Protein AF-A0A8S3J4W8-F1 (afdb_monomer_lite)

pLDDT: mean 77.83, std 25.06, range [23.05, 97.31]

Sequence (200 aa):
MNFIRSKLSKKNRNEADKSATASGACASPKIDDENQSGNGLSIEYFQIQLLLDCLMRLTYNSSDYEELIIMCAEQIADDRHDLHMLQEFQNKYSSDRALWWYLQECFLYKILNYSLESQDIRNLFLFRKILFDIGQQIQEHRCSRPLHVYRSQWIPNALLNKWISSMGQCVVINSFLSATTNAEVALAFLNSSQTVKADY

Secondary structure (DSSP, 8-state):
-TTHHHHTTSS---------------PPPP---------PPPHHHHHHHHHHHHHHHS---HHHHHHHHHHHHHHS-S-HHHHHHHHHHHHH--GGGHHHHHHSTTHHHHHHHHHHHTT-HHHHHHHHHHHHHHHHHHHHT--SS----B------HHHHHHHHHTTTSPPP--S----BS-HHHHHHHHHHGGGS----

Foldseek 3Di:
DPPVVVVVPPPPDDDDDDDDDDDDDDDDDDDPDDDDPDLDDDPVQVVLVVLLVVLLPDDDDPVLLVVLLVVLVVPDPPDPVQVVLSVCCSVPPDLQCLVVSCPPPHSNVVVVQVCLQVVVSVNCSSCSSSVNSNVVVCVVVPDPDDADWDAADDDDPVVVVVVVVQPPHDDDRSGDDDTGSDPVVRVVVNVVVPPDDPPD

Organism: NCBI:txid392030

Structure (mmCIF, N/CA/C/O backbone):
data_AF-A0A8S3J4W8-F1
#
_entry.id   AF-A0A8S3J4W8-F1
#
loop_
_atom_site.group_PDB
_atom_site.id
_atom_site.type_symbol
_atom_site.label_atom_id
_atom_site.label_alt_id
_atom_site.label_comp_id
_atom_site.label_asym_id
_atom_site.label_entity_id
_atom_site.label_seq_id
_atom_site.pdbx_PDB_ins_code
_atom_site.Cartn_x
_atom_site.Cartn_y
_atom_site.Cartn_z
_atom_site.occupancy
_atom_site.B_iso_or_equiv
_atom_site.auth_seq_id
_atom_site.auth_comp_id
_atom_site.auth_asym_id
_atom_site.auth_atom_id
_atom_site.pdbx_PDB_model_num
ATOM 1 N N . MET A 1 1 ? -12.811 19.256 16.733 1.00 38.94 1 MET A N 1
ATOM 2 C CA . MET A 1 1 ? -12.002 20.454 16.389 1.00 38.94 1 MET A CA 1
ATOM 3 C C . MET A 1 1 ? -11.259 21.103 17.569 1.00 38.94 1 MET A C 1
ATOM 5 O O . MET A 1 1 ? -10.156 21.576 17.342 1.00 38.94 1 MET A O 1
ATOM 9 N N . ASN A 1 2 ? -11.763 21.115 18.816 1.00 30.45 2 ASN A N 1
ATOM 10 C CA . ASN A 1 2 ? -11.101 21.850 19.921 1.00 30.45 2 ASN A CA 1
ATOM 11 C C . ASN A 1 2 ? -9.987 21.095 20.680 1.00 30.45 2 ASN A C 1
ATOM 13 O O . ASN A 1 2 ? -9.263 21.711 21.456 1.00 30.45 2 ASN A O 1
ATOM 17 N N . PHE A 1 3 ? -9.800 19.793 20.444 1.00 30.06 3 PHE A N 1
ATOM 18 C CA . PHE A 1 3 ? -8.797 19.002 21.172 1.00 30.06 3 PHE A CA 1
ATOM 19 C C . PHE A 1 3 ? -7.383 19.124 20.565 1.00 30.06 3 PHE A C 1
ATOM 21 O O . PHE A 1 3 ? -6.405 19.290 21.293 1.00 30.06 3 PHE A O 1
ATOM 28 N N . ILE A 1 4 ? -7.291 19.172 19.229 1.00 35.31 4 ILE A N 1
ATOM 29 C CA . ILE A 1 4 ? -6.026 19.154 18.470 1.00 35.31 4 ILE A CA 1
ATOM 30 C C . ILE A 1 4 ? -5.253 20.483 18.600 1.00 35.31 4 ILE A C 1
ATOM 32 O O . ILE A 1 4 ? -4.030 20.486 18.717 1.00 35.31 4 ILE A O 1
ATOM 36 N N . ARG A 1 5 ? -5.944 21.629 18.710 1.00 32.03 5 ARG A N 1
ATOM 37 C CA . ARG A 1 5 ? -5.285 22.942 18.883 1.00 32.03 5 ARG A CA 1
ATOM 38 C C . ARG A 1 5 ? -4.606 23.132 20.244 1.00 32.03 5 ARG A C 1
ATOM 40 O O . ARG A 1 5 ? -3.687 23.938 20.345 1.00 32.03 5 ARG A O 1
ATOM 47 N N . SER A 1 6 ? -5.016 22.407 21.288 1.00 29.36 6 SER A N 1
ATOM 48 C CA . SER A 1 6 ? -4.510 22.657 22.648 1.00 29.36 6 SER A CA 1
ATOM 49 C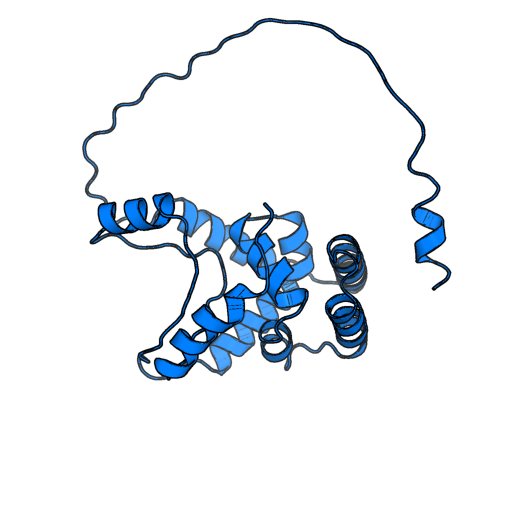 C . SER A 1 6 ? -3.104 22.094 22.905 1.00 29.36 6 SER A C 1
ATOM 51 O O . SER A 1 6 ? -2.394 22.597 23.778 1.00 29.36 6 SER A O 1
ATOM 53 N N . LYS A 1 7 ? -2.664 21.095 22.126 1.00 39.12 7 LYS A N 1
ATOM 54 C CA . LYS A 1 7 ? -1.348 20.453 22.296 1.00 39.12 7 LYS A CA 1
ATOM 55 C C . LYS A 1 7 ? -0.225 21.100 21.480 1.00 39.12 7 LYS A C 1
ATOM 57 O O . LYS A 1 7 ? 0.924 21.062 21.911 1.00 39.12 7 LYS A O 1
ATOM 62 N N . LEU A 1 8 ? -0.553 21.788 20.387 1.00 36.59 8 LEU A N 1
ATOM 63 C CA . LEU A 1 8 ? 0.427 22.463 19.522 1.00 36.59 8 LEU A CA 1
ATOM 64 C C . LEU A 1 8 ? 0.992 23.767 20.127 1.00 36.59 8 LEU A C 1
ATOM 66 O O . LEU A 1 8 ? 2.038 24.242 19.703 1.00 36.59 8 LEU A O 1
ATOM 70 N N . SER A 1 9 ? 0.362 24.325 21.169 1.00 32.09 9 SER A N 1
ATOM 71 C CA . SER A 1 9 ? 0.780 25.599 21.783 1.00 32.09 9 SER A CA 1
ATOM 72 C C . SER A 1 9 ? 1.848 25.477 22.885 1.00 32.09 9 SER A C 1
ATOM 74 O O . SER A 1 9 ? 2.298 26.504 23.391 1.00 32.09 9 SER A O 1
ATOM 76 N N . LYS A 1 10 ? 2.255 24.268 23.303 1.00 33.25 10 LYS A N 1
ATOM 77 C CA . LYS A 1 10 ? 3.133 24.081 24.483 1.00 33.25 10 LYS A CA 1
ATOM 78 C C . LYS A 1 10 ? 4.559 23.593 24.188 1.00 33.25 10 LYS A C 1
ATOM 80 O O . LYS A 1 10 ? 5.317 23.423 25.134 1.00 33.25 10 LYS A O 1
ATOM 85 N N . LYS A 1 11 ? 4.954 23.403 22.921 1.00 37.88 11 LYS A N 1
ATOM 86 C CA . LYS A 1 11 ? 6.269 22.819 22.566 1.00 37.88 11 LYS A CA 1
ATOM 87 C C . LYS A 1 11 ? 7.337 23.818 22.084 1.00 37.88 11 LYS A C 1
ATOM 89 O O . LYS A 1 11 ? 8.456 23.410 21.816 1.00 37.88 11 LYS A O 1
ATOM 94 N N . ASN A 1 12 ? 7.047 25.120 22.045 1.00 31.38 12 ASN A N 1
ATOM 95 C CA . ASN A 1 12 ? 8.023 26.138 21.631 1.00 31.38 12 ASN A CA 1
ATOM 96 C C . ASN A 1 12 ? 8.440 27.029 22.806 1.00 31.38 12 ASN A C 1
ATOM 98 O O . ASN A 1 12 ? 7.920 28.135 22.949 1.00 31.38 12 ASN A O 1
ATOM 102 N N . ARG A 1 13 ? 9.355 26.535 23.651 1.00 30.11 13 ARG A N 1
ATOM 103 C CA . ARG A 1 13 ? 10.281 27.325 24.490 1.00 30.11 13 ARG A CA 1
ATOM 104 C C . ARG A 1 13 ? 11.277 26.388 25.187 1.00 30.11 13 ARG A C 1
ATOM 106 O O . ARG A 1 13 ? 10.841 25.435 25.823 1.00 30.11 13 ARG A O 1
ATOM 113 N N . ASN A 1 14 ? 12.560 26.757 25.101 1.00 30.88 14 ASN A N 1
ATOM 114 C CA . ASN A 1 14 ? 13.768 26.150 25.695 1.00 30.88 14 ASN A CA 1
ATOM 115 C C . ASN A 1 14 ? 14.351 25.010 24.833 1.00 30.88 14 ASN A C 1
ATOM 117 O O . ASN A 1 14 ? 13.627 24.099 24.463 1.00 30.88 14 ASN A O 1
ATOM 121 N N . GLU A 1 15 ? 15.620 24.990 24.424 1.00 29.94 15 GLU A N 1
ATOM 122 C CA . GLU A 1 15 ? 16.829 25.660 24.918 1.00 29.94 15 GLU A CA 1
ATOM 123 C C . GLU A 1 15 ? 17.897 25.662 23.806 1.00 29.94 15 GLU A C 1
ATOM 125 O O . GLU A 1 15 ? 18.009 24.702 23.044 1.00 29.94 15 GLU A O 1
ATOM 130 N N . ALA A 1 16 ? 18.666 26.749 23.726 1.00 26.97 16 ALA A N 1
ATOM 131 C CA . ALA A 1 16 ? 19.863 26.883 22.906 1.00 26.97 16 ALA A CA 1
ATOM 132 C C . ALA A 1 16 ? 21.122 26.728 23.779 1.00 26.97 16 ALA A C 1
ATOM 134 O O . ALA A 1 16 ? 21.102 27.055 24.964 1.00 26.97 16 ALA A O 1
ATOM 135 N N . ASP A 1 17 ? 22.199 26.301 23.117 1.00 25.84 17 ASP A N 1
ATOM 136 C CA . ASP A 1 17 ? 23.617 26.391 23.481 1.00 25.84 17 ASP A CA 1
ATOM 137 C C . ASP A 1 17 ? 24.140 25.624 24.699 1.00 25.84 17 ASP A C 1
ATOM 139 O O . ASP A 1 17 ? 24.033 26.091 25.829 1.00 25.84 17 ASP A O 1
ATOM 143 N N . LYS A 1 18 ? 24.910 24.553 24.419 1.00 30.55 18 LYS A N 1
ATOM 144 C CA . LYS A 1 18 ? 26.335 24.443 24.811 1.00 30.55 18 LYS A CA 1
ATOM 145 C C . LYS A 1 18 ? 27.135 23.634 23.782 1.00 30.55 18 LYS A C 1
ATOM 147 O O . LYS A 1 18 ? 26.878 22.458 23.551 1.00 30.55 18 LYS A O 1
ATOM 152 N N . SER A 1 19 ? 28.143 24.282 23.209 1.00 26.16 19 SER A N 1
ATOM 153 C CA . SER A 1 19 ? 29.220 23.708 22.401 1.00 26.16 19 SER A CA 1
ATOM 154 C C . SER A 1 19 ? 30.255 22.976 23.264 1.00 26.16 19 SER A C 1
ATOM 156 O O . SER A 1 19 ? 30.706 23.530 24.267 1.00 26.16 19 SER A O 1
ATOM 158 N N . ALA A 1 20 ? 30.726 21.812 22.813 1.00 26.22 20 ALA A N 1
ATOM 159 C CA . ALA A 1 20 ? 32.047 21.285 23.155 1.00 26.22 20 ALA A CA 1
ATOM 160 C C . ALA A 1 20 ? 32.564 20.384 22.021 1.00 26.22 20 ALA A C 1
ATOM 162 O O . ALA A 1 20 ? 31.991 19.347 21.701 1.00 26.22 20 ALA A O 1
ATOM 163 N N . THR A 1 21 ? 33.654 20.827 21.405 1.00 23.05 21 THR A N 1
ATOM 164 C CA . THR A 1 21 ? 34.508 20.113 20.451 1.00 23.05 21 THR A CA 1
ATOM 165 C C . THR A 1 21 ? 35.198 18.905 21.086 1.00 23.05 21 THR A C 1
ATOM 167 O O . THR A 1 21 ? 35.850 19.056 22.117 1.00 23.05 21 THR A O 1
ATOM 170 N N . ALA A 1 22 ? 35.183 17.758 20.402 1.00 26.05 22 ALA A N 1
ATOM 171 C CA . ALA A 1 22 ? 36.234 16.747 20.506 1.00 26.05 22 ALA A CA 1
ATOM 172 C C . ALA A 1 22 ? 36.375 15.998 19.171 1.00 26.05 22 ALA A C 1
ATOM 174 O O . ALA A 1 22 ? 35.439 15.382 18.669 1.00 26.05 22 ALA A O 1
ATOM 175 N N . SER A 1 23 ? 37.572 16.124 18.602 1.00 23.92 23 SER A N 1
ATOM 176 C CA . SER A 1 23 ? 38.082 15.424 17.427 1.00 23.92 23 SER A CA 1
ATOM 177 C C . SER A 1 23 ? 38.229 13.926 17.711 1.00 23.92 23 SER A C 1
ATOM 179 O O . SER A 1 23 ? 38.685 13.547 18.788 1.00 23.92 23 SER A O 1
ATOM 181 N N . GLY A 1 24 ? 37.877 13.085 16.741 1.00 24.78 24 GLY A N 1
ATOM 182 C CA . GLY A 1 24 ? 37.995 11.632 16.846 1.00 24.78 24 GLY A CA 1
ATOM 183 C C . GLY A 1 24 ? 37.653 10.951 15.528 1.00 24.78 24 GLY A C 1
ATOM 184 O O . GLY A 1 24 ? 36.606 10.328 15.398 1.00 24.78 24 GLY A O 1
ATOM 185 N N . ALA A 1 25 ? 38.524 11.105 14.530 1.00 25.23 25 ALA A N 1
ATOM 186 C CA . ALA A 1 25 ? 38.480 10.309 13.312 1.00 25.23 25 ALA A CA 1
ATOM 187 C C . ALA A 1 25 ? 38.761 8.837 13.659 1.00 25.23 25 ALA A C 1
ATOM 189 O O . ALA A 1 25 ? 39.844 8.512 14.144 1.00 25.23 25 ALA A O 1
ATOM 190 N N . CYS A 1 26 ? 37.807 7.948 13.390 1.00 25.16 26 CYS A N 1
ATOM 191 C CA . CYS A 1 26 ? 38.048 6.511 13.361 1.00 25.16 26 CYS A CA 1
ATOM 192 C C . CYS A 1 26 ? 37.697 6.014 11.959 1.00 25.16 26 CYS A C 1
ATOM 194 O O . CYS A 1 26 ? 36.530 5.902 11.591 1.00 25.16 26 CYS A O 1
ATOM 196 N N . ALA A 1 27 ? 38.735 5.816 11.150 1.00 28.62 27 ALA A N 1
ATOM 197 C CA . ALA A 1 27 ? 38.635 5.199 9.841 1.00 28.62 27 ALA A CA 1
ATOM 198 C C . ALA A 1 27 ? 38.271 3.720 10.019 1.00 28.62 27 ALA A C 1
ATOM 200 O O . ALA A 1 27 ? 39.020 2.966 10.640 1.00 28.62 27 ALA A O 1
ATOM 201 N N . SER A 1 28 ? 37.131 3.302 9.476 1.00 33.78 28 SER A N 1
ATOM 202 C CA . SER A 1 28 ? 36.811 1.883 9.335 1.00 33.78 28 SER A CA 1
ATOM 203 C C . SER A 1 28 ? 37.633 1.289 8.180 1.00 33.78 28 SER A C 1
ATOM 205 O O . SER A 1 28 ? 37.798 1.955 7.152 1.00 33.78 28 SER A O 1
ATOM 207 N N . PRO A 1 29 ? 38.176 0.069 8.324 1.00 29.88 29 PRO A N 1
ATOM 208 C CA . PRO A 1 29 ? 38.993 -0.541 7.289 1.00 29.88 29 PRO A CA 1
ATOM 209 C C . PRO A 1 29 ? 38.142 -0.899 6.068 1.00 29.88 29 PRO A C 1
ATOM 211 O O . PRO A 1 29 ? 37.036 -1.424 6.195 1.00 29.88 29 PRO A O 1
ATOM 214 N N . LYS A 1 30 ? 38.690 -0.609 4.882 1.00 35.59 30 LYS A N 1
ATOM 215 C CA . LYS A 1 30 ? 38.214 -1.133 3.601 1.00 35.59 30 LYS A CA 1
ATOM 216 C C . LYS A 1 30 ? 38.331 -2.653 3.644 1.00 35.59 30 LYS A C 1
ATOM 218 O O . LYS A 1 30 ? 39.435 -3.169 3.806 1.00 35.59 30 LYS A O 1
ATOM 223 N N . ILE A 1 31 ? 37.202 -3.339 3.537 1.00 36.94 31 ILE A N 1
ATOM 224 C CA . ILE A 1 31 ? 37.169 -4.764 3.232 1.00 36.94 31 ILE A CA 1
ATOM 225 C C . ILE A 1 31 ? 36.902 -4.847 1.733 1.00 36.94 31 ILE A C 1
ATOM 227 O O . ILE A 1 31 ? 35.813 -4.514 1.265 1.00 36.94 31 ILE A O 1
ATOM 231 N N . ASP A 1 32 ? 37.950 -5.199 0.998 1.00 38.12 32 ASP A N 1
ATOM 232 C CA . ASP A 1 32 ? 37.871 -5.594 -0.399 1.00 38.12 32 ASP A CA 1
ATOM 233 C C . ASP A 1 32 ? 37.330 -7.032 -0.431 1.00 38.12 32 ASP A C 1
ATOM 235 O O . ASP A 1 32 ? 38.087 -7.976 -0.223 1.00 38.12 32 ASP A O 1
ATOM 239 N N . ASP A 1 33 ? 36.026 -7.206 -0.655 1.00 35.62 33 ASP A N 1
ATOM 240 C CA . ASP A 1 33 ? 35.432 -8.528 -0.894 1.00 35.62 33 ASP A CA 1
ATOM 241 C C . ASP A 1 33 ? 35.124 -8.694 -2.390 1.00 35.62 33 ASP A C 1
ATOM 243 O O . ASP A 1 33 ? 34.013 -8.462 -2.872 1.00 35.62 33 ASP A O 1
ATOM 247 N N . GLU A 1 34 ? 36.146 -9.114 -3.140 1.00 41.91 34 GLU A N 1
ATOM 248 C CA . GLU A 1 34 ? 35.955 -9.873 -4.374 1.00 41.91 34 GLU A CA 1
ATOM 249 C C . GLU A 1 34 ? 35.521 -11.308 -4.029 1.00 41.91 34 GLU A C 1
ATOM 251 O O . GLU A 1 34 ? 36.116 -11.977 -3.187 1.00 41.91 34 GLU A O 1
ATOM 256 N N . ASN A 1 35 ? 34.526 -11.797 -4.775 1.00 42.12 35 ASN A N 1
ATOM 257 C CA . ASN A 1 35 ? 34.022 -13.175 -4.831 1.00 42.12 35 ASN A CA 1
ATOM 258 C C . ASN A 1 35 ? 33.165 -13.682 -3.665 1.00 42.12 35 ASN A C 1
ATOM 260 O O . ASN A 1 35 ? 33.607 -14.506 -2.869 1.00 42.12 35 ASN A O 1
ATOM 264 N N . GLN A 1 36 ? 31.856 -13.420 -3.747 1.00 40.06 36 GLN A N 1
ATOM 265 C CA . GLN A 1 36 ? 30.868 -14.468 -3.470 1.00 40.06 36 GLN A CA 1
ATOM 266 C C . GLN A 1 36 ? 29.781 -14.480 -4.550 1.00 40.06 36 GLN A C 1
ATOM 268 O O . GLN A 1 36 ? 28.864 -13.664 -4.559 1.00 40.06 36 GLN A O 1
ATOM 273 N N . SER A 1 37 ? 29.869 -15.461 -5.455 1.00 52.50 37 SER A N 1
ATOM 274 C CA . SER A 1 37 ? 28.689 -16.008 -6.132 1.00 52.50 37 SER A CA 1
ATOM 275 C C . SER A 1 37 ? 27.796 -16.645 -5.072 1.00 52.50 37 SER A C 1
ATOM 277 O O . SER A 1 37 ? 27.900 -17.834 -4.781 1.00 52.50 37 SER A O 1
ATOM 279 N N . GLY A 1 38 ? 26.956 -15.832 -4.445 1.00 46.41 38 GLY A N 1
ATOM 280 C CA . GLY A 1 38 ? 25.910 -16.291 -3.554 1.00 46.41 38 GLY A CA 1
ATOM 281 C C . GLY A 1 38 ? 24.570 -16.130 -4.246 1.00 46.41 38 GLY A C 1
ATOM 282 O O . GLY A 1 38 ? 24.043 -15.029 -4.290 1.00 46.41 38 GLY A O 1
ATOM 283 N N . ASN A 1 39 ? 23.955 -17.233 -4.677 1.00 53.41 39 ASN A N 1
ATOM 284 C CA . ASN A 1 39 ? 22.506 -17.317 -4.934 1.00 53.41 39 ASN A CA 1
ATOM 285 C C . ASN A 1 39 ? 21.672 -17.108 -3.639 1.00 53.41 39 ASN A C 1
ATOM 287 O O . ASN A 1 39 ? 20.568 -17.633 -3.505 1.00 53.41 39 ASN A O 1
ATOM 291 N N . GLY A 1 40 ? 22.225 -16.416 -2.641 1.00 58.72 40 GLY A N 1
ATOM 292 C CA . GLY A 1 40 ? 21.611 -16.150 -1.353 1.00 58.72 40 GLY A CA 1
ATOM 293 C C . GLY A 1 40 ? 20.809 -14.861 -1.422 1.00 58.72 40 GLY A C 1
ATOM 294 O O . GLY A 1 40 ? 21.279 -13.848 -1.932 1.00 58.72 40 GLY A O 1
ATOM 295 N N . LEU A 1 41 ? 19.587 -14.903 -0.899 1.00 65.69 41 LEU A N 1
ATOM 296 C CA . LEU A 1 41 ? 18.790 -13.700 -0.676 1.00 65.69 41 LEU A CA 1
ATOM 297 C C . LEU A 1 41 ? 19.567 -12.737 0.235 1.00 65.69 41 LEU A C 1
ATOM 299 O O . LEU A 1 41 ? 20.255 -13.179 1.159 1.00 65.69 41 LEU A O 1
ATOM 303 N N . SER A 1 42 ? 19.460 -11.430 -0.019 1.00 76.75 42 SER A N 1
ATOM 304 C CA . SER A 1 42 ? 20.146 -10.423 0.793 1.00 76.75 42 SER A CA 1
ATOM 305 C C . SER A 1 42 ? 19.711 -10.518 2.260 1.00 76.75 42 SER A C 1
ATOM 307 O O . SER A 1 42 ? 18.564 -10.848 2.565 1.00 76.75 42 SER A O 1
ATOM 309 N N . ILE A 1 43 ? 20.615 -10.200 3.192 1.00 82.12 43 ILE A N 1
ATOM 310 C CA . ILE A 1 43 ? 20.303 -10.145 4.634 1.00 82.12 43 ILE A CA 1
ATOM 311 C C . ILE A 1 43 ? 19.099 -9.222 4.897 1.00 82.12 43 ILE A C 1
ATOM 313 O O . ILE A 1 43 ? 18.263 -9.520 5.748 1.00 82.12 43 ILE A O 1
ATOM 317 N N . GLU A 1 44 ? 18.971 -8.155 4.105 1.00 81.38 44 GLU A N 1
ATOM 318 C CA . GLU A 1 44 ? 17.851 -7.209 4.131 1.00 81.38 44 GLU A CA 1
ATOM 319 C C . GLU A 1 44 ? 16.488 -7.900 3.957 1.00 81.38 44 GLU A C 1
ATOM 321 O O . GLU A 1 44 ? 15.535 -7.547 4.650 1.00 81.38 44 GLU A O 1
ATOM 326 N N . TYR A 1 45 ? 16.391 -8.920 3.090 1.00 83.94 45 TYR A N 1
ATOM 327 C CA . TYR A 1 45 ? 15.158 -9.693 2.911 1.00 83.94 45 TYR A CA 1
ATOM 328 C C . TYR A 1 45 ? 14.751 -10.399 4.206 1.00 83.94 45 TYR A C 1
ATOM 330 O O . TYR A 1 45 ? 13.613 -10.292 4.655 1.00 83.94 45 TYR A O 1
ATOM 338 N N . PHE A 1 46 ? 15.683 -11.110 4.837 1.00 87.94 46 PHE A N 1
ATOM 339 C CA . PHE A 1 46 ? 15.377 -11.840 6.065 1.00 87.94 46 PHE A CA 1
ATOM 340 C C . PHE A 1 46 ? 15.045 -10.896 7.222 1.00 87.94 46 PHE A C 1
ATOM 342 O O . PHE A 1 46 ? 14.166 -11.206 8.024 1.00 87.94 46 PHE A O 1
ATOM 349 N N . GLN A 1 47 ? 15.701 -9.734 7.286 1.00 87.19 47 GLN A N 1
ATOM 350 C CA . GLN A 1 47 ? 15.417 -8.706 8.285 1.00 87.19 47 GLN A CA 1
ATOM 351 C C . GLN A 1 47 ? 13.979 -8.190 8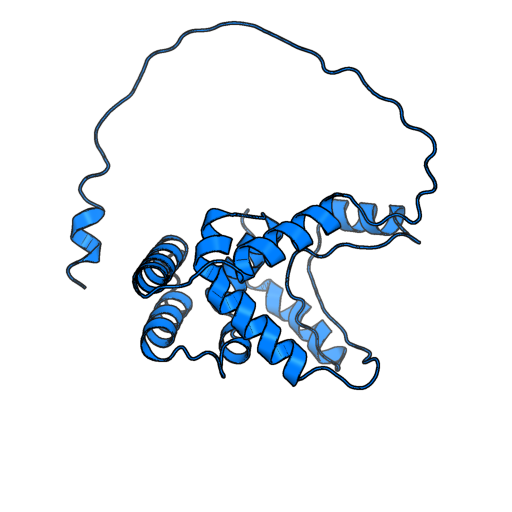.178 1.00 87.19 47 GLN A C 1
ATOM 353 O O . GLN A 1 47 ? 13.271 -8.182 9.186 1.00 87.19 47 GLN A O 1
ATOM 358 N N . ILE A 1 48 ? 13.519 -7.818 6.976 1.00 86.75 48 ILE A N 1
ATOM 359 C CA . ILE A 1 48 ? 12.153 -7.304 6.809 1.00 86.75 48 ILE A CA 1
ATOM 360 C C . ILE A 1 48 ? 11.103 -8.393 7.047 1.00 86.75 48 ILE A C 1
ATOM 362 O O . ILE A 1 48 ? 10.094 -8.129 7.698 1.00 86.75 48 ILE A O 1
ATOM 366 N N . GLN A 1 49 ? 11.351 -9.631 6.597 1.00 89.38 49 GLN A N 1
ATOM 367 C CA . GLN A 1 49 ? 10.435 -10.748 6.846 1.00 89.38 49 GLN A CA 1
ATOM 368 C C . GLN A 1 49 ? 10.300 -11.027 8.344 1.00 89.38 49 GLN A C 1
ATOM 370 O O . GLN A 1 49 ? 9.184 -11.110 8.847 1.00 89.38 49 GLN A O 1
ATOM 375 N N . LEU A 1 50 ? 11.418 -11.097 9.078 1.00 92.06 50 LEU A N 1
ATOM 376 C CA . LEU A 1 50 ? 11.399 -11.319 10.524 1.00 92.06 50 LEU A CA 1
ATOM 377 C C . LEU A 1 50 ? 10.713 -10.169 11.274 1.00 92.06 50 LEU A C 1
ATOM 379 O O . LEU A 1 50 ? 9.955 -10.419 12.210 1.00 92.06 50 LEU A O 1
ATOM 383 N N . LEU A 1 51 ? 10.960 -8.919 10.870 1.00 91.81 51 LEU A N 1
ATOM 384 C CA . LEU A 1 51 ? 10.305 -7.750 11.454 1.00 91.81 51 LEU A CA 1
ATOM 385 C C . LEU A 1 51 ? 8.784 -7.831 11.285 1.00 91.81 51 LEU A C 1
ATOM 387 O O . LEU A 1 51 ? 8.058 -7.707 12.272 1.00 91.81 51 LEU A O 1
ATOM 391 N N . LEU A 1 52 ? 8.305 -8.071 10.062 1.00 91.06 52 LEU A N 1
ATOM 392 C CA . LEU A 1 52 ? 6.875 -8.196 9.777 1.00 91.06 52 LEU A CA 1
ATOM 393 C C . LEU A 1 52 ? 6.249 -9.354 10.561 1.00 91.06 52 LEU A C 1
ATOM 395 O O . LEU A 1 52 ? 5.208 -9.169 11.190 1.00 91.06 52 LEU A O 1
ATOM 399 N N . ASP A 1 53 ? 6.906 -10.513 10.600 1.00 91.62 53 ASP A N 1
ATOM 400 C CA . ASP A 1 53 ? 6.453 -11.680 11.361 1.00 91.62 53 ASP A CA 1
ATOM 401 C C . ASP A 1 53 ? 6.297 -11.386 12.854 1.00 91.62 53 ASP A C 1
ATOM 403 O O . ASP A 1 53 ? 5.313 -11.794 13.474 1.00 91.62 53 ASP A O 1
ATOM 407 N N . CYS A 1 54 ? 7.257 -10.668 13.440 1.00 93.38 54 CYS A N 1
ATOM 408 C CA . CYS A 1 54 ? 7.188 -10.235 14.830 1.00 93.38 54 CYS A CA 1
ATOM 409 C C . CYS A 1 54 ? 6.027 -9.260 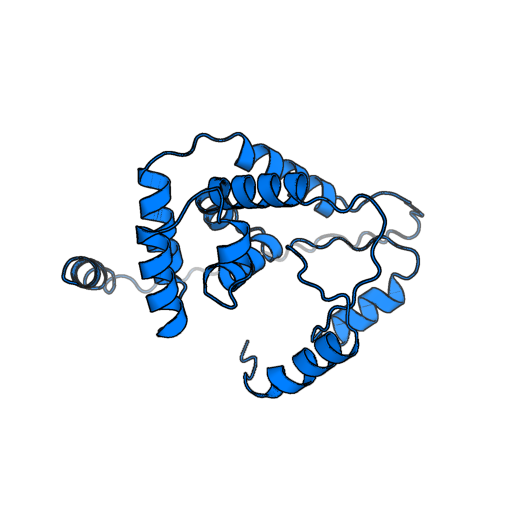15.045 1.00 93.38 54 CYS A C 1
ATOM 411 O O . CYS A 1 54 ? 5.216 -9.477 15.944 1.00 93.38 54 CYS A O 1
ATOM 413 N N . LEU A 1 55 ? 5.915 -8.224 14.208 1.00 93.00 55 LEU A N 1
ATOM 414 C CA . LEU A 1 55 ? 4.864 -7.208 14.306 1.00 93.00 55 LEU A CA 1
ATOM 415 C C . LEU A 1 55 ? 3.460 -7.816 14.218 1.00 93.00 55 LEU A C 1
ATOM 417 O O . LEU A 1 55 ? 2.588 -7.452 15.005 1.00 93.00 55 LEU A O 1
ATOM 421 N N . MET A 1 56 ? 3.253 -8.771 13.309 1.00 89.31 56 MET A N 1
ATOM 422 C CA . MET A 1 56 ? 1.960 -9.434 13.101 1.00 89.31 56 MET A CA 1
ATOM 423 C C . MET A 1 56 ? 1.526 -10.327 14.276 1.00 89.31 56 MET A C 1
ATOM 425 O O . MET A 1 56 ? 0.341 -10.630 14.396 1.00 89.31 56 MET A O 1
ATOM 429 N N . ARG A 1 57 ? 2.449 -10.749 15.153 1.00 90.62 57 ARG A N 1
ATOM 430 C CA . ARG A 1 57 ? 2.141 -11.565 16.348 1.00 90.62 57 ARG A CA 1
ATOM 431 C C . ARG A 1 57 ? 1.825 -10.729 17.588 1.00 90.62 57 ARG A C 1
ATOM 433 O O . ARG A 1 57 ? 1.377 -11.281 18.593 1.00 90.62 57 ARG A O 1
ATOM 440 N N . LEU A 1 58 ? 2.086 -9.423 17.551 1.00 92.06 58 LEU A N 1
ATOM 441 C CA . LEU A 1 58 ? 1.822 -8.531 18.676 1.00 92.06 58 LEU A CA 1
ATOM 442 C C . LEU A 1 58 ? 0.323 -8.269 18.812 1.00 92.06 58 LEU A C 1
ATOM 444 O O . LEU A 1 58 ? -0.407 -8.156 17.828 1.00 92.06 58 LEU A O 1
ATOM 448 N N . THR A 1 59 ? -0.136 -8.132 20.053 1.00 89.25 59 THR A N 1
ATOM 449 C CA . THR A 1 59 ? -1.530 -7.788 20.328 1.00 89.25 59 THR A CA 1
ATOM 450 C C . THR A 1 59 ? -1.839 -6.378 19.833 1.00 89.25 59 THR A C 1
ATOM 452 O O . THR A 1 59 ? -0.975 -5.499 19.816 1.00 89.25 59 THR A O 1
ATOM 455 N N . TYR A 1 60 ? -3.082 -6.169 19.412 1.00 89.75 60 TYR A N 1
ATOM 456 C CA . TYR A 1 60 ? -3.595 -4.882 18.962 1.00 89.75 60 TYR A CA 1
ATOM 457 C C . TYR A 1 60 ? -4.792 -4.502 19.827 1.00 89.75 60 TYR A C 1
ATOM 459 O O . TYR A 1 60 ? -5.718 -5.300 19.981 1.00 89.75 60 TYR A O 1
ATOM 467 N N . ASN A 1 61 ? -4.755 -3.316 20.422 1.00 88.88 61 ASN A N 1
ATOM 468 C CA . ASN A 1 61 ? -5.799 -2.801 21.296 1.00 88.88 61 ASN A CA 1
ATOM 469 C C . ASN A 1 61 ? -6.376 -1.484 20.748 1.00 88.88 61 ASN A C 1
ATOM 471 O O . ASN A 1 61 ? -5.899 -0.930 19.761 1.00 88.88 61 ASN A O 1
ATOM 475 N N . SER A 1 62 ? -7.435 -0.976 21.379 1.00 87.44 62 SER A N 1
ATOM 476 C CA . SER A 1 62 ? -8.101 0.252 20.932 1.00 87.44 62 SER A CA 1
ATOM 477 C C . SER A 1 62 ? -7.222 1.504 21.039 1.00 87.44 62 SER A C 1
ATOM 479 O O . SER A 1 62 ? -7.363 2.404 20.217 1.00 87.44 62 SER A O 1
ATOM 481 N N . SER A 1 63 ? -6.294 1.557 22.003 1.00 92.56 63 SER A N 1
ATOM 482 C CA . SER A 1 63 ? -5.349 2.674 22.143 1.00 92.56 63 SER A CA 1
ATOM 483 C C . SER A 1 63 ? -4.397 2.755 20.951 1.00 92.56 63 SER A C 1
ATOM 485 O O . SER A 1 63 ? -4.063 3.855 20.520 1.00 92.56 63 SER A O 1
ATOM 487 N N . ASP A 1 64 ? -3.997 1.611 20.388 1.00 94.38 64 ASP A N 1
ATOM 488 C CA . ASP A 1 64 ? -3.144 1.575 19.196 1.00 94.38 64 ASP A CA 1
ATOM 489 C C . ASP A 1 64 ? -3.833 2.197 17.977 1.00 94.38 64 ASP A C 1
ATOM 491 O O . ASP A 1 64 ? -3.183 2.831 17.149 1.00 94.38 64 ASP A O 1
ATOM 495 N N . TYR A 1 65 ? -5.153 2.020 17.851 1.00 94.12 65 TYR A N 1
ATOM 496 C CA . TYR A 1 65 ? -5.916 2.618 16.757 1.00 94.12 65 TYR A CA 1
ATOM 497 C C . TYR A 1 65 ? -5.979 4.137 16.885 1.00 94.12 65 TYR A C 1
ATOM 499 O O . TYR A 1 65 ? -5.744 4.847 15.911 1.00 94.12 65 TYR A O 1
ATOM 507 N N . GLU A 1 66 ? -6.242 4.655 18.084 1.00 95.19 66 GLU A N 1
ATOM 508 C CA . GLU A 1 66 ? -6.240 6.102 18.320 1.00 95.19 66 GLU A CA 1
ATOM 509 C C . GLU A 1 66 ? -4.865 6.719 18.030 1.00 95.19 66 GLU A C 1
ATOM 511 O O . GLU A 1 66 ? -4.777 7.756 17.369 1.00 95.19 66 GLU A O 1
ATOM 516 N N . GLU A 1 67 ? -3.790 6.054 18.458 1.00 97.00 67 GLU A N 1
ATOM 517 C CA . GLU A 1 67 ? -2.418 6.494 18.201 1.00 97.00 67 GLU A CA 1
ATOM 518 C C . GLU A 1 67 ? -2.058 6.430 16.710 1.00 97.00 67 GLU A C 1
ATOM 520 O O . GLU A 1 67 ? -1.449 7.367 16.192 1.00 97.00 67 GLU A O 1
ATOM 525 N N . LEU A 1 68 ? -2.515 5.399 15.987 1.00 97.12 68 LEU A N 1
ATOM 526 C CA . LEU A 1 68 ? -2.390 5.306 14.531 1.00 97.12 68 LEU A CA 1
ATOM 527 C C . LEU A 1 68 ? -3.030 6.513 13.832 1.00 97.12 68 LEU A C 1
ATOM 529 O O . LEU A 1 68 ? -2.408 7.109 12.953 1.00 97.12 68 LEU A O 1
ATOM 533 N N . ILE A 1 69 ? -4.252 6.894 14.219 1.00 97.19 69 ILE A N 1
ATOM 534 C CA . ILE A 1 69 ? -4.954 8.031 13.606 1.00 97.19 69 ILE A CA 1
ATOM 535 C C . ILE A 1 69 ? -4.219 9.345 13.883 1.00 97.19 69 ILE A C 1
ATOM 537 O O . ILE A 1 69 ? -4.072 10.163 12.974 1.00 97.19 69 ILE A O 1
ATOM 541 N N . ILE A 1 70 ? -3.732 9.545 15.112 1.00 96.75 70 ILE A N 1
ATOM 542 C CA . ILE A 1 70 ? -2.951 10.735 15.481 1.00 96.75 70 ILE A CA 1
ATOM 543 C C . ILE A 1 70 ? -1.659 10.798 14.664 1.00 96.75 70 ILE A C 1
ATOM 545 O O . ILE A 1 70 ? -1.383 11.823 14.046 1.00 96.75 70 ILE A O 1
ATOM 549 N N . MET A 1 71 ? -0.911 9.695 14.607 1.00 97.25 71 MET A N 1
ATOM 550 C CA . MET A 1 71 ? 0.332 9.602 13.846 1.00 97.25 71 MET A CA 1
ATOM 551 C C . MET A 1 71 ? 0.103 9.888 12.354 1.00 97.25 71 MET A C 1
ATOM 553 O O . MET A 1 71 ? 0.850 10.667 11.763 1.00 97.25 71 MET A O 1
ATOM 557 N N . CYS A 1 72 ? -0.958 9.337 11.752 1.00 96.94 72 CYS A N 1
ATOM 558 C CA . CYS A 1 72 ? -1.303 9.634 10.360 1.00 96.94 72 CYS A CA 1
ATOM 559 C C . CYS A 1 72 ? -1.618 11.123 10.169 1.00 96.94 72 CYS A C 1
ATOM 561 O O . CYS A 1 72 ? -1.130 11.732 9.223 1.00 96.94 72 CYS A O 1
ATOM 563 N N . ALA A 1 73 ? -2.400 11.725 11.071 1.00 96.19 73 ALA A N 1
ATOM 564 C CA . ALA A 1 73 ? -2.756 13.141 10.990 1.00 96.19 73 ALA A CA 1
ATOM 565 C C . ALA A 1 73 ? -1.531 14.068 11.058 1.00 96.19 73 ALA A C 1
ATOM 567 O O . ALA A 1 73 ? -1.512 15.088 10.377 1.00 96.19 73 ALA A O 1
ATOM 568 N N . GLU A 1 74 ? -0.514 13.717 11.851 1.00 95.00 74 GLU A N 1
ATOM 569 C CA . GLU A 1 74 ? 0.737 14.483 11.966 1.00 95.00 74 GLU A CA 1
ATOM 570 C C . GLU A 1 74 ? 1.612 14.407 10.704 1.00 95.00 74 GLU A C 1
ATOM 572 O O . GLU A 1 74 ? 2.414 15.309 10.465 1.00 95.00 74 GLU A O 1
ATOM 577 N N . GLN A 1 75 ? 1.456 13.356 9.893 1.00 94.94 75 GLN A N 1
ATOM 578 C CA . GLN A 1 75 ? 2.238 13.133 8.671 1.00 94.94 75 GLN A CA 1
ATOM 579 C C . GLN A 1 75 ? 1.537 13.618 7.392 1.00 94.94 75 GLN A C 1
ATOM 581 O O . GLN A 1 75 ? 2.166 13.683 6.336 1.00 94.94 75 GLN A O 1
ATOM 586 N N . ILE A 1 76 ? 0.253 13.986 7.458 1.00 93.69 76 ILE A N 1
ATOM 587 C CA . ILE A 1 76 ? -0.477 14.557 6.319 1.00 93.69 76 ILE A CA 1
ATOM 588 C C . ILE A 1 76 ? -0.148 16.053 6.196 1.00 93.69 76 ILE A C 1
ATOM 590 O O . ILE A 1 76 ? -0.504 16.859 7.054 1.00 93.69 76 ILE A O 1
ATOM 594 N N . ALA A 1 77 ? 0.505 16.439 5.099 1.00 81.81 77 ALA A N 1
ATOM 595 C CA . ALA A 1 77 ? 0.956 17.809 4.839 1.00 81.81 77 ALA A CA 1
ATOM 596 C C . ALA A 1 77 ? -0.171 18.728 4.316 1.00 81.81 77 ALA A C 1
ATOM 598 O O . ALA A 1 77 ? -0.213 19.035 3.128 1.00 81.81 77 ALA A O 1
ATOM 599 N N . ASP A 1 78 ? -1.105 19.137 5.185 1.00 83.25 78 ASP A N 1
ATOM 600 C CA . ASP A 1 78 ? -2.255 20.027 4.884 1.00 83.25 78 ASP A CA 1
ATOM 601 C C . ASP A 1 78 ? -3.104 19.627 3.647 1.00 83.25 78 ASP A C 1
ATOM 603 O O . ASP A 1 78 ? -3.935 20.396 3.148 1.00 83.25 78 ASP A O 1
ATOM 607 N N . ASP A 1 79 ? -2.950 18.389 3.173 1.00 90.88 79 ASP A N 1
ATOM 608 C CA . ASP A 1 79 ? -3.684 17.832 2.046 1.00 90.88 79 ASP A CA 1
ATOM 609 C C . ASP A 1 79 ? -5.133 17.552 2.474 1.00 90.88 79 ASP A C 1
ATOM 611 O O . ASP A 1 79 ? -5.430 16.675 3.289 1.00 90.88 79 ASP A O 1
ATOM 615 N N . ARG A 1 80 ? -6.066 18.330 1.915 1.00 92.25 80 ARG A N 1
ATOM 616 C CA . ARG A 1 80 ? -7.496 18.233 2.245 1.00 92.25 80 ARG A CA 1
ATOM 617 C C . ARG A 1 80 ? -8.102 16.887 1.859 1.00 92.25 80 ARG A C 1
ATOM 619 O O . ARG A 1 80 ? -9.036 16.452 2.530 1.00 92.25 80 ARG A O 1
ATOM 626 N N . HIS A 1 81 ? -7.620 16.268 0.781 1.00 93.25 81 HIS A N 1
ATOM 627 C CA . HIS A 1 81 ? -8.104 14.965 0.346 1.00 93.25 81 HIS A CA 1
ATOM 628 C C . HIS A 1 81 ? -7.674 13.896 1.349 1.00 93.25 81 HIS A C 1
ATOM 630 O O . HIS A 1 81 ? -8.521 13.160 1.851 1.00 93.25 81 HIS A O 1
ATOM 636 N N . ASP A 1 82 ? -6.398 13.881 1.726 1.00 94.88 82 ASP A N 1
ATOM 637 C CA . ASP A 1 82 ? -5.865 12.923 2.694 1.00 94.88 82 ASP A CA 1
ATOM 638 C C . ASP A 1 82 ? -6.471 13.107 4.090 1.00 94.88 82 ASP A C 1
ATOM 640 O O . ASP A 1 82 ? -6.843 12.122 4.727 1.00 94.88 82 ASP A O 1
ATOM 644 N N . LEU A 1 83 ? -6.669 14.350 4.545 1.00 95.62 83 LEU A N 1
ATOM 645 C CA . LEU A 1 83 ? -7.353 14.633 5.812 1.00 95.62 83 LEU A CA 1
ATOM 646 C C . LEU A 1 83 ? -8.808 14.140 5.813 1.00 95.62 83 LEU A C 1
ATOM 648 O O . LEU A 1 83 ? -9.270 13.590 6.813 1.00 95.62 83 LEU A O 1
ATOM 652 N N . HIS A 1 84 ? -9.535 14.320 4.707 1.00 95.75 84 HIS A N 1
ATOM 653 C CA . HIS A 1 84 ? -10.892 13.791 4.560 1.00 95.75 84 HIS A CA 1
ATOM 654 C C . HIS A 1 84 ? -10.892 12.257 4.549 1.00 95.75 84 HIS A C 1
ATOM 656 O O . HIS A 1 84 ? -11.676 11.628 5.258 1.00 95.75 84 HIS A O 1
ATOM 662 N N . MET A 1 85 ? -9.979 11.642 3.793 1.00 96.81 85 MET A N 1
ATOM 663 C CA . MET A 1 85 ? -9.845 10.187 3.737 1.00 96.81 85 MET A CA 1
ATOM 664 C C . MET A 1 85 ? -9.470 9.590 5.095 1.00 96.81 85 MET A C 1
ATOM 666 O O . MET A 1 85 ? -9.978 8.525 5.435 1.00 96.81 85 MET A O 1
ATOM 670 N N . LEU A 1 86 ? -8.660 10.280 5.903 1.00 97.31 86 LEU A N 1
ATOM 671 C CA . LEU A 1 86 ? -8.349 9.869 7.272 1.00 97.31 86 LEU A CA 1
ATOM 672 C C . LEU A 1 86 ? -9.588 9.896 8.178 1.00 97.31 86 LEU A C 1
ATOM 674 O O . LEU A 1 86 ? -9.792 8.968 8.957 1.00 97.31 86 LEU A O 1
ATOM 678 N N . GLN A 1 87 ? -10.438 10.921 8.067 1.00 96.50 87 GLN A N 1
ATOM 679 C CA . GLN A 1 87 ? -11.695 10.988 8.825 1.00 96.50 87 GLN A CA 1
ATOM 680 C C . GLN A 1 87 ? -12.652 9.860 8.435 1.00 96.50 87 GLN A C 1
ATOM 682 O O . GLN A 1 87 ? -13.279 9.240 9.294 1.00 96.50 87 GLN A O 1
ATOM 687 N N . GLU A 1 88 ? -12.760 9.572 7.142 1.00 97.31 88 GLU A N 1
ATOM 688 C CA . GLU A 1 88 ? -13.576 8.467 6.648 1.00 97.31 88 GLU A CA 1
ATOM 689 C C . GLU A 1 88 ? -13.021 7.119 7.122 1.00 97.31 88 GLU A C 1
ATOM 691 O O . GLU A 1 88 ? -13.776 6.282 7.619 1.00 97.31 88 GLU A O 1
ATOM 696 N N . PHE A 1 89 ? -11.701 6.938 7.055 1.00 96.81 89 PHE A N 1
ATOM 697 C CA . PHE A 1 89 ? -11.014 5.755 7.562 1.00 96.81 89 PHE A CA 1
ATOM 698 C C . PHE A 1 89 ? -11.268 5.560 9.059 1.00 96.81 89 PHE A C 1
ATOM 700 O O . PHE A 1 89 ? -11.662 4.470 9.464 1.00 96.81 89 PHE A O 1
ATOM 707 N N . GLN A 1 90 ? -11.138 6.615 9.870 1.00 96.50 90 GLN A N 1
ATOM 708 C CA . GLN A 1 90 ? -11.358 6.562 11.319 1.00 96.50 90 GLN A CA 1
ATOM 709 C C . GLN A 1 90 ? -12.741 6.000 11.693 1.00 96.50 90 GLN A C 1
ATOM 711 O O . GLN A 1 90 ? -12.890 5.309 12.698 1.00 96.50 90 GLN A O 1
ATOM 716 N N . ASN A 1 91 ? -13.763 6.318 10.897 1.00 95.94 91 ASN A N 1
ATOM 717 C CA . ASN A 1 91 ? -15.150 5.977 11.208 1.00 95.94 91 ASN A CA 1
ATOM 718 C C . ASN A 1 91 ? -15.641 4.701 10.513 1.00 95.94 91 ASN A C 1
ATOM 720 O O . ASN A 1 91 ? -16.625 4.109 10.953 1.00 95.94 91 ASN A O 1
ATOM 724 N N . LYS A 1 92 ? -15.018 4.314 9.394 1.00 96.44 92 LYS A N 1
ATOM 725 C CA . LYS A 1 92 ? -15.530 3.267 8.492 1.00 96.44 92 LYS A CA 1
ATOM 726 C C . LYS A 1 92 ? -14.531 2.147 8.219 1.00 96.44 92 LYS A C 1
ATOM 728 O O . LYS A 1 92 ? -14.841 1.259 7.424 1.00 96.44 92 LYS A O 1
ATOM 733 N N . TYR A 1 93 ? -13.337 2.186 8.809 1.00 96.50 93 TYR A N 1
ATOM 734 C CA . TYR A 1 93 ? -12.372 1.111 8.632 1.00 96.50 93 TYR A CA 1
ATOM 735 C C . TYR A 1 93 ? -12.917 -0.216 9.167 1.00 96.50 93 TYR A C 1
ATOM 737 O O . TYR A 1 93 ? -13.459 -0.297 10.269 1.00 96.50 93 TYR A O 1
ATOM 745 N N . SER A 1 94 ? -12.724 -1.266 8.378 1.00 95.88 94 SER A N 1
ATOM 746 C CA . SER A 1 94 ? -13.030 -2.641 8.737 1.00 95.88 94 SER A CA 1
ATOM 747 C C . SER A 1 94 ? -12.032 -3.575 8.053 1.00 95.88 94 SER A C 1
ATOM 749 O O . SER A 1 94 ? -11.512 -3.271 6.972 1.00 95.88 94 SER A O 1
ATOM 751 N N . SER A 1 95 ? -11.745 -4.714 8.685 1.00 95.25 95 SER A N 1
ATOM 752 C CA . SER A 1 95 ? -10.715 -5.649 8.219 1.00 95.25 95 SER A CA 1
ATOM 753 C C . SER A 1 95 ? -11.022 -6.248 6.846 1.00 95.25 95 SER A C 1
ATOM 755 O O . SER A 1 95 ? -10.094 -6.585 6.126 1.00 95.25 95 SER A O 1
ATOM 757 N N . ASP A 1 96 ? -12.296 -6.338 6.445 1.00 95.56 96 ASP A N 1
ATOM 758 C CA . ASP A 1 96 ? -12.756 -6.786 5.119 1.00 95.56 96 ASP A CA 1
ATOM 759 C C . ASP A 1 96 ? -12.548 -5.735 4.015 1.00 95.56 96 ASP A C 1
ATOM 761 O O . ASP A 1 96 ? -12.587 -6.059 2.833 1.00 95.56 96 ASP A O 1
ATOM 765 N N . ARG A 1 97 ? -12.224 -4.483 4.368 1.00 94.94 97 ARG A N 1
ATOM 766 C CA . ARG A 1 97 ? -11.960 -3.390 3.411 1.00 94.94 97 ARG A CA 1
ATOM 767 C C . ARG A 1 97 ? -10.527 -2.867 3.425 1.00 94.94 97 ARG A C 1
ATOM 769 O O . ARG A 1 97 ? -10.239 -1.880 2.753 1.00 94.94 97 ARG A O 1
ATOM 776 N N . ALA A 1 98 ? -9.621 -3.507 4.157 1.00 95.81 98 ALA A N 1
ATOM 777 C CA . ALA A 1 98 ? -8.219 -3.115 4.248 1.00 95.81 98 ALA A CA 1
ATOM 778 C C . ALA A 1 98 ? -7.547 -2.919 2.875 1.00 95.81 98 ALA A C 1
ATOM 780 O O . ALA A 1 98 ? -6.911 -1.887 2.662 1.00 95.81 98 ALA A O 1
ATOM 781 N N . LEU A 1 99 ? -7.747 -3.837 1.919 1.00 94.31 99 LEU A N 1
ATOM 782 C CA . LEU A 1 99 ? -7.171 -3.694 0.577 1.00 94.31 99 LEU A CA 1
ATOM 783 C C . LEU A 1 99 ? -7.807 -2.536 -0.204 1.00 94.31 99 LEU A C 1
ATOM 785 O O . LEU A 1 99 ? -7.102 -1.800 -0.888 1.00 94.31 99 LEU A O 1
ATOM 789 N N . TRP A 1 100 ? -9.121 -2.325 -0.064 1.00 94.81 100 TRP A N 1
ATOM 790 C CA . TRP A 1 100 ? -9.810 -1.192 -0.689 1.00 94.81 100 TRP A CA 1
ATOM 791 C C . TRP A 1 100 ? -9.239 0.144 -0.210 1.00 94.81 100 TRP A C 1
ATOM 793 O O . TRP A 1 100 ? -8.961 1.002 -1.045 1.00 94.81 100 TRP A O 1
ATOM 803 N N . TRP A 1 101 ? -9.018 0.293 1.103 1.00 95.44 101 TRP A N 1
ATOM 804 C CA . TRP A 1 101 ? -8.388 1.480 1.689 1.00 95.44 101 TRP A CA 1
ATOM 805 C C . TRP A 1 101 ? -6.951 1.665 1.207 1.00 95.44 101 TRP A C 1
ATOM 807 O O . TRP A 1 101 ? -6.567 2.781 0.876 1.00 95.44 101 TRP A O 1
ATOM 817 N N . TYR A 1 102 ? -6.170 0.583 1.151 1.00 93.94 102 TYR A N 1
ATOM 818 C CA . TYR A 1 102 ? -4.785 0.624 0.681 1.00 93.94 102 TYR A CA 1
ATOM 819 C C . TYR A 1 102 ? -4.672 1.024 -0.796 1.00 93.94 102 TYR A C 1
ATOM 821 O O . TYR A 1 102 ? -3.724 1.698 -1.180 1.00 93.94 102 TYR A O 1
ATOM 829 N N . LEU A 1 103 ? -5.629 0.610 -1.628 1.00 90.81 103 LEU A N 1
ATOM 830 C CA . LEU A 1 103 ? -5.643 0.927 -3.056 1.00 90.81 103 LEU A CA 1
ATOM 831 C C . LEU A 1 103 ? -6.199 2.321 -3.370 1.00 90.81 103 LEU A C 1
ATOM 833 O O . LEU A 1 103 ? -6.108 2.750 -4.519 1.00 90.81 103 LEU A O 1
ATOM 837 N N . GLN A 1 104 ? -6.768 3.032 -2.390 1.00 88.00 104 GLN A N 1
ATOM 838 C CA . GLN A 1 104 ? -7.074 4.447 -2.581 1.00 88.00 104 GLN A CA 1
ATOM 839 C C . GLN A 1 104 ? -5.756 5.222 -2.700 1.00 88.00 104 GLN A C 1
ATOM 841 O O . GLN A 1 104 ? -4.839 5.007 -1.907 1.00 88.00 104 GLN A O 1
ATOM 846 N N . GLU A 1 105 ? -5.658 6.154 -3.651 1.00 83.56 105 GLU A N 1
ATOM 847 C CA . GLU A 1 105 ? -4.516 7.074 -3.777 1.00 83.56 105 GLU A CA 1
ATOM 848 C C . GLU A 1 105 ? -4.523 8.135 -2.654 1.00 83.56 105 GLU A C 1
ATOM 850 O O . GLU A 1 105 ? -4.575 9.337 -2.899 1.00 83.56 105 GLU A O 1
ATOM 855 N N . CYS A 1 106 ? -4.496 7.689 -1.397 1.00 90.56 106 CYS A N 1
ATOM 856 C CA . CYS A 1 106 ? -4.636 8.523 -0.208 1.00 90.56 106 CYS A CA 1
ATOM 857 C C . CYS A 1 106 ? -3.499 8.302 0.806 1.00 90.56 106 CYS A C 1
ATOM 859 O O . CYS A 1 106 ? -2.542 7.559 0.558 1.00 90.56 106 CYS A O 1
ATOM 861 N N . PHE A 1 107 ? -3.625 8.936 1.976 1.00 94.69 107 PHE A N 1
ATOM 862 C CA . PHE A 1 107 ? -2.669 8.875 3.085 1.00 94.69 107 PHE A CA 1
ATOM 863 C C . PHE A 1 107 ? -2.199 7.451 3.405 1.00 94.69 107 PHE A C 1
ATOM 865 O O . PHE A 1 107 ? -1.011 7.249 3.645 1.00 94.69 107 PHE A O 1
ATOM 872 N N . LEU A 1 108 ? -3.102 6.459 3.386 1.00 94.94 108 LEU A N 1
ATOM 873 C CA . LEU A 1 108 ? -2.767 5.100 3.799 1.00 94.94 108 LEU A CA 1
ATOM 874 C C . LEU A 1 108 ? -1.745 4.478 2.849 1.00 94.94 108 LEU A C 1
ATOM 876 O O . LEU A 1 108 ? -0.727 3.972 3.310 1.00 94.94 108 LEU A O 1
ATOM 880 N N . TYR A 1 109 ? -1.978 4.564 1.536 1.00 92.81 109 TYR A N 1
ATOM 881 C CA . TYR A 1 109 ? -1.027 4.095 0.528 1.00 92.81 109 TYR A CA 1
ATOM 882 C C . TYR A 1 109 ? 0.334 4.786 0.685 1.00 92.81 109 TYR A C 1
ATOM 884 O O . TYR A 1 109 ? 1.374 4.126 0.680 1.00 92.81 109 TYR A O 1
ATOM 892 N N . LYS A 1 110 ? 0.332 6.115 0.845 1.00 91.94 110 LYS A N 1
ATOM 893 C CA . LYS A 1 110 ? 1.551 6.935 0.911 1.00 91.94 110 LYS A CA 1
ATOM 894 C C . LYS A 1 110 ? 2.380 6.615 2.159 1.00 91.94 110 LYS A C 1
ATOM 896 O O . LYS A 1 110 ? 3.535 6.209 2.046 1.00 91.94 110 LYS A O 1
ATOM 901 N N . ILE A 1 111 ? 1.780 6.758 3.342 1.00 95.44 111 ILE A N 1
ATOM 902 C CA . ILE A 1 111 ? 2.473 6.622 4.628 1.00 95.44 111 ILE A CA 1
ATOM 903 C C . ILE A 1 111 ? 2.887 5.167 4.867 1.00 95.44 111 ILE A C 1
ATOM 905 O O . ILE A 1 111 ? 4.007 4.917 5.319 1.00 95.44 111 ILE A O 1
ATOM 909 N N . LEU A 1 112 ? 2.029 4.193 4.538 1.00 95.25 112 LEU A N 1
ATOM 910 C CA . LEU A 1 112 ? 2.345 2.782 4.759 1.00 95.25 112 LEU A CA 1
ATOM 911 C C . LEU A 1 112 ? 3.508 2.318 3.880 1.00 95.25 112 LEU A C 1
ATOM 913 O O . LEU A 1 112 ? 4.440 1.702 4.392 1.00 95.25 112 LEU A O 1
ATOM 917 N N . ASN A 1 113 ? 3.486 2.628 2.578 1.00 92.00 113 ASN A N 1
ATOM 918 C CA . ASN A 1 113 ? 4.583 2.239 1.689 1.00 92.00 113 ASN A CA 1
ATOM 919 C C . ASN A 1 113 ? 5.889 2.941 2.063 1.00 92.00 113 ASN A C 1
ATOM 921 O O . ASN A 1 113 ? 6.924 2.284 2.089 1.00 92.00 113 ASN A O 1
ATOM 925 N N . TYR A 1 114 ? 5.841 4.228 2.421 1.00 92.56 114 TYR A N 1
ATOM 926 C CA . TYR A 1 114 ? 7.025 4.936 2.904 1.00 92.56 114 TYR A CA 1
ATOM 927 C C . TYR A 1 114 ? 7.589 4.304 4.186 1.00 92.56 114 TYR A C 1
ATOM 929 O O . TYR A 1 114 ? 8.799 4.132 4.323 1.00 92.56 114 TYR A O 1
ATOM 937 N N . SER A 1 115 ? 6.717 3.900 5.114 1.00 94.75 115 SER A N 1
ATOM 938 C CA . SER A 1 115 ? 7.123 3.246 6.366 1.00 94.75 115 SER A CA 1
ATOM 939 C C . SER A 1 115 ? 7.735 1.862 6.131 1.00 94.75 115 SER A C 1
ATOM 941 O O . SER A 1 115 ? 8.670 1.485 6.830 1.00 94.75 115 SER A O 1
ATOM 943 N N . LEU A 1 116 ? 7.239 1.107 5.145 1.00 92.25 116 LEU A N 1
ATOM 944 C CA . LEU A 1 116 ? 7.821 -0.178 4.744 1.00 92.25 116 LEU A CA 1
ATOM 945 C C . LEU A 1 116 ? 9.193 0.018 4.082 1.00 92.25 116 LEU A C 1
ATO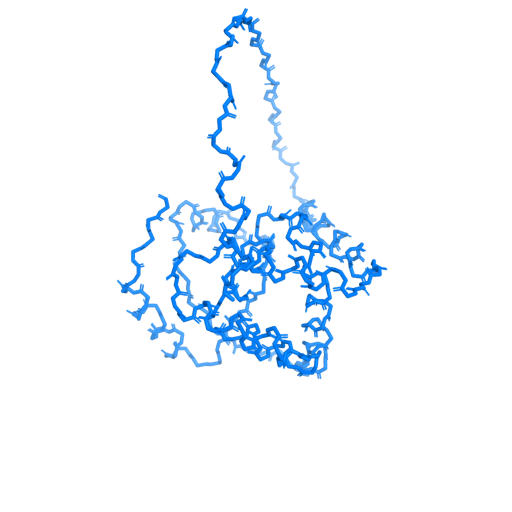M 947 O O . LEU A 1 116 ? 10.146 -0.678 4.430 1.00 92.25 116 LEU A O 1
ATOM 951 N N . GLU A 1 117 ? 9.305 0.996 3.182 1.00 88.44 117 GLU A N 1
ATOM 952 C CA . GLU A 1 117 ? 10.528 1.269 2.425 1.00 88.44 117 GLU A CA 1
ATOM 953 C C . GLU A 1 117 ? 11.657 1.781 3.333 1.00 88.44 117 GLU A C 1
ATOM 955 O O . GLU A 1 117 ? 12.802 1.349 3.203 1.00 88.44 117 GLU A O 1
ATOM 960 N N . SER A 1 118 ? 11.318 2.634 4.305 1.00 90.56 118 SER A N 1
ATOM 961 C CA . SER A 1 118 ? 12.237 3.150 5.333 1.00 90.56 118 SER A CA 1
ATOM 962 C C . SER A 1 118 ? 12.418 2.225 6.542 1.00 90.56 118 SER A C 1
ATOM 964 O O . SER A 1 118 ? 13.266 2.498 7.391 1.00 90.56 118 SER A O 1
ATOM 966 N N . GLN A 1 119 ? 11.637 1.143 6.629 1.00 90.38 119 GLN A N 1
ATOM 967 C CA . GLN A 1 119 ? 11.561 0.258 7.795 1.00 90.38 119 GLN A CA 1
ATOM 968 C C . GLN A 1 119 ? 11.318 1.018 9.115 1.00 90.38 119 GLN A C 1
ATOM 970 O O . GLN A 1 119 ? 11.890 0.674 10.152 1.00 90.38 119 GLN A O 1
ATOM 975 N N . ASP A 1 120 ? 10.470 2.055 9.105 1.00 94.00 120 ASP A N 1
ATOM 976 C CA . ASP A 1 120 ? 10.133 2.812 10.317 1.00 94.00 120 ASP A CA 1
ATOM 977 C C . ASP A 1 120 ? 9.328 1.934 11.284 1.00 94.00 120 ASP A C 1
ATOM 979 O O . ASP A 1 120 ? 8.106 1.804 11.194 1.00 94.00 120 ASP A O 1
ATOM 983 N N . ILE A 1 121 ? 10.032 1.344 12.249 1.00 93.44 121 ILE A N 1
ATOM 984 C CA . ILE A 1 121 ? 9.468 0.412 13.228 1.00 93.44 121 ILE A CA 1
ATOM 985 C C . ILE A 1 121 ? 8.322 1.051 14.024 1.00 93.44 121 ILE A C 1
ATOM 987 O O . ILE A 1 121 ? 7.375 0.348 14.373 1.00 93.44 121 ILE A O 1
ATOM 991 N N . ARG A 1 122 ? 8.361 2.362 14.304 1.00 94.25 122 ARG A N 1
ATOM 992 C CA . ARG A 1 122 ? 7.297 3.026 15.077 1.00 94.25 122 ARG A CA 1
ATOM 993 C C . ARG A 1 122 ? 6.013 3.099 14.265 1.00 94.25 122 ARG A C 1
ATOM 995 O O . ARG A 1 122 ? 4.959 2.703 14.760 1.00 94.25 122 ARG A O 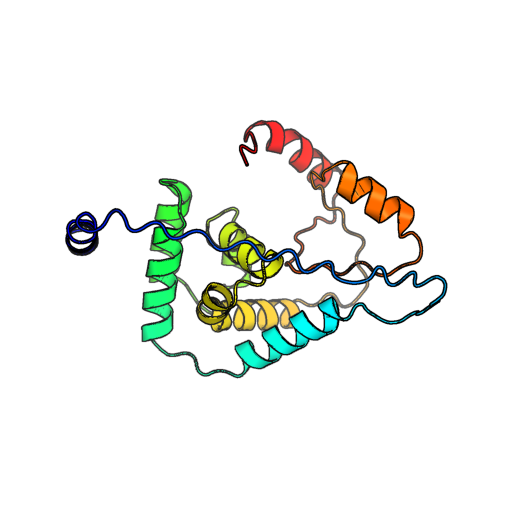1
ATOM 1002 N N . ASN A 1 123 ? 6.107 3.533 13.009 1.00 95.69 123 ASN A N 1
ATOM 1003 C CA . ASN A 1 123 ? 4.948 3.558 12.123 1.00 95.69 123 ASN A CA 1
ATOM 1004 C C . ASN A 1 123 ? 4.438 2.139 11.856 1.00 95.69 123 ASN A C 1
ATOM 1006 O O . ASN A 1 123 ? 3.245 1.875 11.994 1.00 95.69 123 ASN A O 1
ATOM 1010 N N . LEU A 1 124 ? 5.334 1.205 11.525 1.00 95.88 124 LEU A N 1
ATOM 1011 C CA . LEU A 1 124 ? 4.976 -0.184 11.234 1.00 95.88 124 LEU A CA 1
ATOM 1012 C C . LEU A 1 124 ? 4.331 -0.882 12.434 1.00 95.88 124 LEU A C 1
ATOM 1014 O O . LEU A 1 124 ? 3.403 -1.669 12.250 1.00 95.88 124 LEU A O 1
ATOM 1018 N N . PHE A 1 125 ? 4.753 -0.558 13.659 1.00 95.69 125 PHE A N 1
ATOM 1019 C CA . PHE A 1 125 ? 4.073 -1.015 14.864 1.00 95.69 125 PHE A CA 1
ATOM 1020 C C . PHE A 1 125 ? 2.617 -0.551 14.889 1.00 95.69 125 PHE A C 1
ATOM 1022 O O . PHE A 1 125 ? 1.730 -1.380 15.068 1.00 95.69 125 PHE A O 1
ATOM 1029 N N . LEU A 1 126 ? 2.325 0.725 14.642 1.00 97.00 126 LEU A N 1
ATOM 1030 C CA . LEU A 1 126 ? 0.942 1.222 14.620 1.00 97.00 126 LEU A CA 1
ATOM 1031 C C . LEU A 1 126 ? 0.127 0.653 13.444 1.00 97.00 126 LEU A C 1
ATOM 1033 O O . LEU A 1 126 ? -1.052 0.334 13.605 1.00 97.00 126 LEU A O 1
ATOM 1037 N N . PHE A 1 127 ? 0.757 0.428 12.289 1.00 96.25 127 PHE A N 1
ATOM 1038 C CA . PHE A 1 127 ? 0.118 -0.190 11.122 1.00 96.25 127 PHE A CA 1
ATOM 1039 C C . PHE A 1 127 ? -0.032 -1.714 11.206 1.00 96.25 127 PHE A C 1
ATOM 1041 O O . PHE A 1 127 ? -0.688 -2.287 10.337 1.00 96.25 127 PHE A O 1
ATOM 1048 N N . ARG A 1 128 ? 0.526 -2.399 12.215 1.00 95.81 128 ARG A N 1
ATOM 1049 C CA . ARG A 1 128 ? 0.620 -3.875 12.260 1.00 95.81 128 ARG A CA 1
ATOM 1050 C C . ARG A 1 128 ? -0.702 -4.603 12.014 1.00 95.81 128 ARG A C 1
ATOM 1052 O O . ARG A 1 128 ? -0.727 -5.609 11.310 1.00 95.81 128 ARG A O 1
ATOM 1059 N N . LYS A 1 129 ? -1.813 -4.073 12.536 1.00 95.25 129 LYS A N 1
ATOM 1060 C CA . LYS A 1 129 ? -3.149 -4.640 12.309 1.00 95.25 129 LYS A CA 1
ATOM 1061 C C . LYS A 1 129 ? -3.615 -4.454 10.866 1.00 95.25 129 LYS A C 1
ATOM 1063 O O . LYS A 1 129 ? -4.132 -5.393 10.275 1.00 95.25 129 LYS A O 1
ATOM 1068 N N . ILE A 1 130 ? -3.363 -3.284 10.282 1.00 95.62 130 ILE A N 1
ATOM 1069 C CA . ILE A 1 130 ? -3.689 -2.990 8.882 1.00 95.62 130 ILE A CA 1
ATOM 1070 C C . ILE A 1 130 ? -2.857 -3.867 7.940 1.00 95.62 130 ILE A C 1
ATOM 1072 O O . ILE A 1 130 ? -3.399 -4.426 6.994 1.00 95.62 130 ILE A O 1
ATOM 1076 N N . LEU A 1 131 ? -1.561 -4.034 8.226 1.00 95.50 131 LEU A N 1
ATOM 1077 C CA . LEU A 1 131 ? -0.668 -4.938 7.492 1.00 95.50 131 LEU A CA 1
ATOM 1078 C C . LEU A 1 131 ? -1.163 -6.382 7.541 1.00 95.50 131 LEU A C 1
ATOM 1080 O O . LEU A 1 131 ? -1.218 -7.045 6.507 1.00 95.50 131 LEU A O 1
ATOM 1084 N N . PHE A 1 132 ? -1.562 -6.845 8.727 1.00 95.06 132 PHE A N 1
ATOM 1085 C CA . PHE A 1 132 ? -2.154 -8.164 8.897 1.00 95.06 132 PHE A CA 1
ATOM 1086 C C . PHE A 1 132 ? -3.434 -8.315 8.060 1.00 95.06 132 PHE A C 1
ATOM 1088 O O . PHE A 1 132 ? -3.553 -9.279 7.307 1.00 95.06 132 PHE A O 1
ATOM 1095 N N . ASP A 1 133 ? -4.356 -7.352 8.131 1.00 95.88 133 ASP A N 1
ATOM 1096 C CA . ASP A 1 133 ? -5.634 -7.406 7.411 1.00 95.88 133 ASP A CA 1
ATOM 1097 C C . ASP A 1 133 ? -5.443 -7.340 5.880 1.00 95.88 133 ASP A C 1
ATOM 1099 O O . ASP A 1 133 ? -6.084 -8.093 5.146 1.00 95.88 133 ASP A O 1
ATOM 1103 N N . ILE A 1 134 ? -4.511 -6.514 5.382 1.00 94.94 134 ILE A N 1
ATOM 1104 C CA . ILE A 1 134 ? -4.107 -6.500 3.963 1.00 94.94 134 ILE A CA 1
ATOM 1105 C C . ILE A 1 134 ? -3.538 -7.866 3.561 1.00 94.94 134 ILE A C 1
ATOM 1107 O O . ILE A 1 134 ? -3.922 -8.412 2.527 1.00 94.94 134 ILE A O 1
ATOM 1111 N N . GLY A 1 135 ? -2.646 -8.436 4.378 1.00 93.19 135 GLY A N 1
ATOM 1112 C CA . GLY A 1 135 ? -2.042 -9.745 4.127 1.00 93.19 135 GLY A CA 1
ATOM 1113 C C . GLY A 1 135 ? -3.079 -10.867 4.032 1.00 93.19 135 GLY A C 1
ATOM 1114 O O . GLY A 1 135 ? -3.013 -11.679 3.108 1.00 93.19 135 GLY A O 1
ATOM 1115 N N . GLN A 1 136 ? -4.073 -10.874 4.928 1.00 94.31 136 GLN A N 1
ATOM 1116 C CA . GLN A 1 136 ? -5.194 -11.818 4.869 1.00 94.31 136 GLN A CA 1
ATOM 1117 C C . GLN A 1 136 ? -5.981 -11.665 3.562 1.00 94.31 136 GLN A C 1
ATOM 1119 O O . GLN A 1 136 ? -6.159 -12.646 2.842 1.00 94.31 136 GLN A O 1
ATOM 1124 N N . GLN A 1 137 ? -6.361 -10.440 3.184 1.00 95.06 137 GLN A N 1
ATOM 1125 C CA . GLN A 1 137 ? -7.109 -10.219 1.942 1.00 95.06 137 GLN A CA 1
ATOM 1126 C C . GLN A 1 137 ? -6.322 -10.596 0.685 1.00 95.06 137 GLN A C 1
ATOM 1128 O O . GLN A 1 137 ? -6.900 -11.146 -0.250 1.00 95.06 137 GLN A O 1
ATOM 1133 N N . ILE A 1 138 ? -5.012 -10.334 0.638 1.00 92.69 138 ILE A N 1
ATOM 1134 C CA . ILE A 1 138 ? -4.165 -10.757 -0.488 1.00 92.69 138 ILE A CA 1
ATOM 1135 C C . ILE A 1 138 ? -4.149 -12.285 -0.600 1.00 92.69 138 ILE A C 1
ATOM 1137 O O . ILE A 1 138 ? -4.216 -12.822 -1.707 1.00 92.69 138 ILE A O 1
ATOM 1141 N N . GLN A 1 139 ? -4.078 -12.991 0.531 1.00 92.50 139 GLN A N 1
ATOM 1142 C CA . GLN A 1 139 ? -4.084 -14.449 0.552 1.00 92.50 139 GLN A CA 1
ATOM 1143 C C . GLN A 1 139 ? -5.444 -15.025 0.120 1.00 92.50 139 GLN A C 1
ATOM 1145 O O . GLN A 1 139 ? -5.471 -16.009 -0.620 1.00 92.50 139 GLN A O 1
ATOM 1150 N N . GLU A 1 140 ? -6.553 -14.400 0.521 1.00 93.12 140 GLU A N 1
ATOM 1151 C CA . GLU A 1 140 ? -7.912 -14.762 0.090 1.00 93.12 140 GLU A CA 1
ATOM 1152 C C . GLU A 1 140 ? -8.127 -14.544 -1.416 1.00 93.12 140 GLU A C 1
ATOM 1154 O O . GLU A 1 140 ? -8.742 -15.372 -2.086 1.00 93.12 140 GLU A O 1
ATOM 1159 N N . HIS A 1 141 ? -7.571 -13.462 -1.967 1.00 90.38 141 HIS A N 1
ATOM 1160 C CA . HIS A 1 141 ? -7.699 -13.086 -3.380 1.00 90.38 141 HIS A CA 1
ATOM 1161 C C . HIS A 1 141 ? -6.506 -13.541 -4.232 1.00 90.38 141 HIS A C 1
ATOM 1163 O O . HIS A 1 141 ? -6.250 -13.006 -5.317 1.00 90.38 141 HIS A O 1
ATOM 1169 N N . ARG A 1 142 ? -5.744 -14.530 -3.752 1.00 92.00 142 ARG A N 1
ATOM 1170 C CA . ARG A 1 142 ? -4.543 -15.004 -4.434 1.00 92.00 142 ARG A CA 1
ATOM 1171 C C . ARG A 1 142 ? -4.890 -15.568 -5.812 1.00 92.00 142 ARG A C 1
ATOM 1173 O O . ARG A 1 142 ? -5.757 -16.426 -5.967 1.00 92.00 142 ARG A O 1
ATOM 1180 N N . CYS A 1 143 ? -4.152 -15.127 -6.826 1.00 90.56 143 CYS A N 1
ATOM 1181 C CA . CYS A 1 143 ? -4.290 -15.663 -8.176 1.00 90.56 143 CYS A CA 1
ATOM 1182 C C . CYS A 1 143 ? -3.884 -17.146 -8.216 1.00 90.56 143 CYS A C 1
ATOM 1184 O O . CYS A 1 143 ? -2.819 -17.524 -7.726 1.00 90.56 143 CYS A O 1
ATOM 1186 N N . SER A 1 144 ? -4.707 -17.980 -8.854 1.00 92.50 144 SER A N 1
ATOM 1187 C CA . SER A 1 144 ? -4.448 -19.421 -9.009 1.00 92.50 144 SER A CA 1
ATOM 1188 C C . SER A 1 144 ? -3.354 -19.745 -10.030 1.00 92.50 144 SER A C 1
ATOM 1190 O O . SER A 1 144 ? -2.820 -20.851 -10.040 1.00 92.50 144 SER A O 1
ATOM 1192 N N . ARG A 1 145 ? -3.016 -18.786 -10.896 1.00 93.81 145 ARG A N 1
ATOM 1193 C CA . ARG A 1 145 ? -2.012 -18.915 -11.954 1.00 93.81 145 ARG A CA 1
ATOM 1194 C C . ARG A 1 145 ? -1.165 -17.648 -12.058 1.00 93.81 145 ARG A C 1
ATOM 1196 O O . ARG A 1 145 ? -1.660 -16.576 -11.701 1.00 93.81 145 ARG A O 1
ATOM 1203 N N . PRO A 1 146 ? 0.068 -17.744 -12.586 1.00 94.12 146 PRO A N 1
ATOM 1204 C CA . PRO A 1 146 ? 0.875 -16.572 -12.887 1.00 94.12 146 PRO A CA 1
ATOM 1205 C C . PRO A 1 146 ? 0.111 -15.588 -13.778 1.00 94.12 146 PRO A C 1
ATOM 1207 O O . PRO A 1 146 ? -0.549 -15.986 -14.745 1.00 94.12 146 PRO A O 1
ATOM 1210 N N . LEU A 1 147 ? 0.210 -14.305 -13.439 1.00 94.19 147 LEU A N 1
ATOM 1211 C CA . LEU A 1 147 ? -0.394 -13.211 -14.182 1.00 94.19 147 LEU A CA 1
ATOM 1212 C C . LEU A 1 147 ? 0.714 -12.291 -14.678 1.00 94.19 147 LEU A C 1
ATOM 1214 O O . LEU A 1 147 ? 1.586 -11.890 -13.910 1.00 94.19 147 LEU A O 1
ATOM 1218 N N . HIS A 1 148 ? 0.670 -11.963 -15.964 1.00 95.12 148 HIS A N 1
ATOM 1219 C CA . HIS A 1 148 ? 1.531 -10.930 -16.509 1.00 95.12 148 HIS A CA 1
ATOM 1220 C C . HIS A 1 148 ? 0.889 -9.568 -16.239 1.00 95.12 148 HIS A C 1
ATOM 1222 O O . HIS A 1 148 ? -0.279 -9.352 -16.571 1.00 95.12 148 HIS A O 1
ATOM 1228 N N . VAL A 1 149 ? 1.638 -8.683 -15.589 1.00 95.62 149 VAL A N 1
ATOM 1229 C CA . VAL A 1 149 ? 1.184 -7.356 -15.169 1.00 95.62 149 VAL A CA 1
ATOM 1230 C C . VAL A 1 149 ? 2.252 -6.318 -15.481 1.00 95.62 149 VAL A C 1
ATOM 1232 O O . VAL A 1 149 ? 3.438 -6.628 -15.576 1.00 95.62 149 VAL A O 1
ATOM 1235 N N . TYR A 1 150 ? 1.813 -5.076 -15.602 1.00 95.19 150 TYR A N 1
ATOM 1236 C CA . TYR A 1 150 ? 2.613 -3.912 -15.923 1.00 95.19 150 TYR A CA 1
ATOM 1237 C C . TYR A 1 150 ? 2.485 -2.893 -14.793 1.00 95.19 150 TYR A C 1
ATOM 1239 O O . TYR A 1 150 ? 1.390 -2.615 -14.296 1.00 95.19 150 TYR A O 1
ATOM 1247 N N . ARG A 1 151 ? 3.618 -2.323 -14.391 1.00 91.44 151 ARG A N 1
ATOM 1248 C CA . ARG A 1 151 ? 3.700 -1.208 -13.449 1.00 91.44 151 ARG A CA 1
ATOM 1249 C C . ARG A 1 151 ? 4.622 -0.160 -14.038 1.00 91.44 151 ARG A C 1
ATOM 1251 O O . ARG A 1 151 ? 5.658 -0.481 -14.612 1.00 91.44 151 ARG A O 1
ATOM 1258 N N . SER A 1 152 ? 4.234 1.082 -13.827 1.00 90.25 152 SER A N 1
ATOM 1259 C CA . SER A 1 152 ? 4.986 2.254 -14.229 1.00 90.25 152 SER A CA 1
ATOM 1260 C C . SER A 1 152 ? 5.521 2.957 -12.996 1.00 90.25 152 SER A C 1
ATOM 1262 O O . SER A 1 152 ? 4.797 3.108 -12.013 1.00 90.25 152 SER A O 1
ATOM 1264 N N . GLN A 1 153 ? 6.789 3.358 -13.029 1.00 86.44 153 GLN A N 1
ATOM 1265 C CA . GLN A 1 153 ? 7.430 4.028 -11.905 1.00 86.44 153 GLN A CA 1
ATOM 1266 C C . GLN A 1 153 ? 8.569 4.923 -12.388 1.00 86.44 153 GLN A C 1
ATOM 1268 O O . GLN A 1 153 ? 9.375 4.520 -13.225 1.00 86.44 153 GLN A O 1
ATOM 1273 N N . TRP A 1 154 ? 8.651 6.123 -11.816 1.00 85.75 154 TRP A N 1
ATOM 1274 C CA . TRP A 1 154 ? 9.832 6.969 -11.929 1.00 85.75 154 TRP A CA 1
ATOM 1275 C C . TRP A 1 154 ? 10.915 6.439 -10.994 1.00 85.75 154 TRP A C 1
ATOM 1277 O O . TRP A 1 154 ? 10.680 6.281 -9.796 1.00 85.75 154 TRP A O 1
ATOM 1287 N N . ILE A 1 155 ? 12.096 6.158 -11.540 1.00 85.12 155 ILE A N 1
ATOM 1288 C CA . ILE A 1 155 ? 13.254 5.713 -10.765 1.00 85.12 155 ILE A CA 1
ATOM 1289 C C . ILE A 1 155 ? 14.459 6.611 -11.061 1.00 85.12 155 ILE A C 1
ATOM 1291 O O . ILE A 1 155 ? 14.658 7.001 -12.214 1.00 85.12 155 ILE A O 1
ATOM 1295 N N . PRO A 1 156 ? 15.286 6.946 -10.056 1.00 89.94 156 PRO A N 1
ATOM 1296 C CA . PRO A 1 156 ? 16.526 7.672 -10.294 1.00 89.94 156 PRO A CA 1
ATOM 1297 C C . PRO A 1 156 ? 17.470 6.884 -11.208 1.00 89.94 156 PRO A C 1
ATOM 1299 O O . PRO A 1 156 ? 17.596 5.666 -11.074 1.00 89.94 156 PRO A O 1
ATOM 1302 N N . ASN A 1 157 ? 18.225 7.580 -12.063 1.00 92.81 157 ASN A N 1
ATOM 1303 C CA . ASN A 1 157 ? 19.212 6.943 -12.948 1.00 92.81 157 ASN A CA 1
ATOM 1304 C C . ASN A 1 157 ? 20.233 6.089 -12.181 1.00 92.81 157 ASN A C 1
ATOM 1306 O O . ASN A 1 157 ? 20.646 5.040 -12.663 1.00 92.81 157 ASN A O 1
ATOM 1310 N N . ALA A 1 158 ? 20.615 6.500 -10.968 1.00 92.19 158 ALA A N 1
ATOM 1311 C CA . ALA A 1 158 ? 21.500 5.711 -10.113 1.00 92.19 158 ALA A CA 1
ATOM 1312 C C . ALA A 1 158 ? 20.889 4.348 -9.739 1.00 92.19 158 ALA A C 1
ATOM 1314 O O . ALA A 1 158 ? 21.580 3.332 -9.785 1.00 92.19 158 ALA A O 1
ATOM 1315 N N . LEU A 1 159 ? 19.588 4.314 -9.425 1.00 87.25 159 LEU A N 1
ATOM 1316 C CA . LEU A 1 159 ? 18.872 3.077 -9.118 1.00 87.25 159 LEU A CA 1
ATOM 1317 C C . LEU A 1 159 ? 18.715 2.203 -10.368 1.00 87.25 159 LEU A C 1
ATOM 1319 O O . LEU A 1 159 ? 18.955 1.001 -10.298 1.00 87.25 159 LEU A O 1
ATOM 1323 N N . LEU A 1 160 ? 18.396 2.805 -11.519 1.00 90.62 160 LEU A N 1
ATOM 1324 C CA . LEU A 1 160 ? 18.333 2.094 -12.799 1.00 90.62 160 LEU A CA 1
ATOM 1325 C C . LEU A 1 160 ? 19.682 1.448 -13.152 1.00 90.62 160 LEU A C 1
ATOM 1327 O O . LEU A 1 160 ? 19.734 0.266 -13.481 1.00 90.62 160 LEU A O 1
ATOM 1331 N N . ASN A 1 161 ? 20.783 2.192 -13.029 1.00 93.19 161 ASN A N 1
ATOM 1332 C CA . ASN A 1 161 ? 22.126 1.669 -13.279 1.00 93.19 161 ASN A CA 1
ATOM 1333 C C . ASN A 1 161 ? 22.479 0.532 -12.312 1.00 93.19 161 ASN A C 1
ATOM 1335 O O . ASN A 1 161 ? 23.040 -0.474 -12.744 1.00 93.19 161 ASN A O 1
ATOM 1339 N N . LYS A 1 162 ? 22.090 0.648 -11.032 1.00 89.06 162 LYS A N 1
ATOM 1340 C CA . LYS A 1 162 ? 22.227 -0.441 -10.054 1.00 89.06 162 LYS A CA 1
ATOM 1341 C C . LYS A 1 162 ? 21.491 -1.694 -10.534 1.00 89.06 162 LYS A C 1
ATOM 1343 O O . LYS A 1 162 ? 22.097 -2.760 -10.551 1.00 89.06 162 LYS A O 1
ATOM 1348 N N . TRP A 1 163 ? 20.242 -1.567 -10.986 1.00 88.94 163 TRP A N 1
ATOM 1349 C CA . TRP A 1 163 ? 19.452 -2.697 -11.494 1.00 88.94 163 TRP A CA 1
ATOM 1350 C C . TRP A 1 163 ? 20.070 -3.351 -12.732 1.00 88.94 163 TRP A C 1
ATOM 1352 O O . TRP A 1 163 ? 20.139 -4.576 -12.805 1.00 88.94 163 TRP A O 1
ATOM 1362 N N . ILE A 1 164 ? 20.563 -2.548 -13.680 1.00 90.94 164 ILE A N 1
ATOM 1363 C CA . ILE A 1 164 ? 21.264 -3.051 -14.871 1.00 90.94 164 ILE A CA 1
ATOM 1364 C C . ILE A 1 164 ? 22.539 -3.803 -14.463 1.00 90.94 164 ILE A C 1
ATOM 1366 O O . ILE A 1 164 ? 22.823 -4.875 -14.992 1.00 90.94 164 ILE A O 1
ATOM 1370 N N . SER A 1 165 ? 23.295 -3.281 -13.492 1.00 90.88 165 SER A N 1
ATOM 1371 C CA . SER A 1 165 ? 24.511 -3.940 -12.998 1.00 90.88 165 SER A CA 1
ATOM 1372 C C . SER A 1 165 ? 24.236 -5.211 -12.183 1.00 90.88 165 SER A C 1
ATOM 1374 O O . SER A 1 165 ? 25.119 -6.053 -12.057 1.00 90.88 165 SER A O 1
ATOM 1376 N N . SER A 1 166 ? 23.013 -5.382 -11.667 1.00 87.69 166 SER A N 1
ATOM 1377 C CA . SER A 1 166 ? 22.575 -6.553 -10.900 1.00 87.69 166 SER A CA 1
ATOM 1378 C C . SER A 1 166 ? 21.742 -7.543 -11.724 1.00 87.69 166 SER A C 1
ATOM 1380 O O . SER A 1 166 ? 20.945 -8.296 -11.161 1.00 87.69 166 SER A O 1
ATOM 1382 N N . MET A 1 167 ? 21.869 -7.548 -13.057 1.00 89.81 167 MET A N 1
ATOM 1383 C CA . MET A 1 167 ? 21.187 -8.540 -13.896 1.00 89.81 167 MET A CA 1
ATOM 1384 C C . MET A 1 167 ? 21.547 -9.971 -13.470 1.00 89.81 167 MET A C 1
ATOM 1386 O O . MET A 1 167 ? 22.702 -10.292 -13.204 1.00 89.81 167 MET A O 1
ATOM 1390 N N . GLY A 1 168 ? 20.535 -10.840 -13.408 1.00 87.81 168 GLY A N 1
ATOM 1391 C CA . GLY A 1 168 ? 20.676 -12.215 -12.917 1.00 87.81 168 GLY A CA 1
ATOM 1392 C C . GLY A 1 168 ? 20.585 -12.368 -11.393 1.00 87.81 168 GLY A C 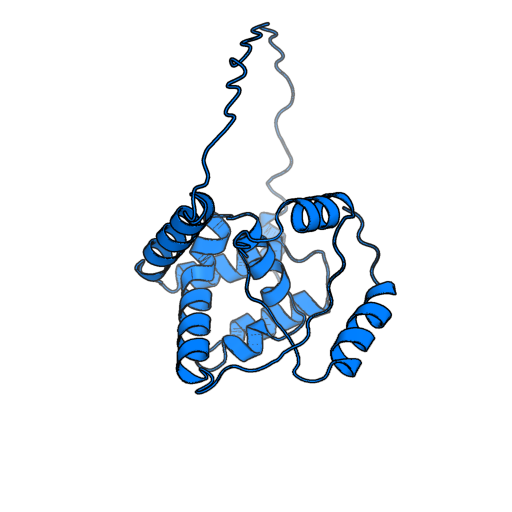1
ATOM 1393 O O . GLY A 1 168 ? 20.627 -13.495 -10.913 1.00 87.81 168 GLY A O 1
ATOM 1394 N N . GLN A 1 169 ? 20.426 -11.274 -10.639 1.00 85.62 169 GLN A N 1
ATOM 1395 C CA . GLN A 1 169 ? 20.221 -11.290 -9.185 1.00 85.62 169 GLN A CA 1
ATOM 1396 C C . GLN A 1 169 ? 18.741 -11.121 -8.804 1.00 85.62 169 GLN A C 1
ATOM 1398 O O . GLN A 1 169 ? 17.904 -10.736 -9.622 1.00 85.62 169 GLN A O 1
ATOM 1403 N N . CYS A 1 170 ? 18.416 -11.392 -7.536 1.00 82.88 170 CYS A N 1
ATOM 1404 C CA . CYS A 1 170 ? 17.086 -11.134 -6.981 1.00 82.88 170 CYS A CA 1
ATOM 1405 C C . CYS A 1 170 ? 16.918 -9.657 -6.596 1.00 82.88 170 CYS A C 1
ATOM 1407 O O . CYS A 1 170 ? 17.828 -9.045 -6.039 1.00 82.88 170 CYS A O 1
ATOM 1409 N N . VAL A 1 171 ? 15.723 -9.110 -6.828 1.00 81.25 171 VAL A N 1
ATOM 1410 C CA . VAL A 1 171 ? 15.333 -7.781 -6.342 1.00 81.25 171 VAL A CA 1
ATOM 1411 C C . VAL A 1 171 ? 14.436 -7.952 -5.124 1.00 81.25 171 VAL A C 1
ATOM 1413 O O . VAL A 1 171 ? 13.432 -8.661 -5.179 1.00 81.25 171 VAL A O 1
ATOM 1416 N N . VAL A 1 172 ? 14.800 -7.291 -4.029 1.00 82.38 172 VAL A N 1
ATOM 1417 C CA . VAL A 1 172 ? 13.977 -7.209 -2.821 1.00 82.38 172 VAL A CA 1
ATOM 1418 C C . VAL A 1 172 ? 13.204 -5.899 -2.861 1.00 82.38 172 VAL A C 1
ATOM 1420 O O . VAL A 1 172 ? 13.780 -4.841 -3.111 1.00 82.38 172 VAL A O 1
ATOM 1423 N N . ILE A 1 173 ? 11.895 -5.979 -2.644 1.00 83.88 173 ILE A N 1
ATOM 1424 C CA . ILE A 1 173 ? 10.992 -4.829 -2.667 1.00 83.88 173 ILE A CA 1
ATOM 1425 C C . ILE A 1 173 ? 10.334 -4.742 -1.296 1.00 83.88 173 ILE A C 1
ATOM 1427 O O . ILE A 1 173 ? 9.545 -5.608 -0.922 1.00 83.88 173 ILE A O 1
ATOM 1431 N N . ASN A 1 174 ? 10.677 -3.693 -0.552 1.00 84.88 174 ASN A N 1
ATOM 1432 C CA . ASN A 1 174 ? 10.188 -3.444 0.804 1.00 84.88 174 ASN A CA 1
ATOM 1433 C C . ASN A 1 174 ? 8.927 -2.573 0.772 1.00 84.88 174 ASN A C 1
ATOM 1435 O O . ASN A 1 174 ? 8.843 -1.557 1.446 1.00 84.88 174 ASN A O 1
ATOM 1439 N N . SER A 1 175 ? 7.969 -2.928 -0.078 1.00 86.00 175 SER A N 1
ATOM 1440 C CA . SER A 1 175 ? 6.679 -2.251 -0.200 1.00 86.00 175 SER A CA 1
ATOM 1441 C C . SER A 1 175 ? 5.693 -3.145 -0.944 1.00 86.00 175 SER A C 1
ATOM 1443 O O . SER A 1 175 ? 6.072 -4.139 -1.572 1.00 86.00 175 SER A O 1
ATOM 1445 N N . PHE A 1 176 ? 4.409 -2.808 -0.877 1.00 87.81 176 PHE A N 1
ATOM 1446 C CA . PHE A 1 176 ? 3.416 -3.469 -1.712 1.00 87.81 176 PHE A CA 1
ATOM 1447 C C . PHE A 1 176 ? 3.468 -2.904 -3.136 1.00 87.81 176 PHE A C 1
ATOM 1449 O O . PHE A 1 176 ? 3.643 -1.704 -3.357 1.00 87.81 176 PHE A O 1
ATOM 1456 N N . LEU A 1 177 ? 3.280 -3.785 -4.118 1.00 88.81 177 LEU A N 1
ATOM 1457 C CA . LEU A 1 177 ? 3.245 -3.416 -5.526 1.00 88.81 177 LEU A CA 1
ATOM 1458 C C . LEU A 1 177 ? 1.815 -3.424 -6.051 1.00 88.81 177 LEU A C 1
ATOM 1460 O O . LEU A 1 177 ? 1.164 -4.465 -6.104 1.00 88.81 177 LEU A O 1
ATOM 1464 N N . SER A 1 178 ? 1.380 -2.269 -6.539 1.00 88.12 178 SER A N 1
ATOM 1465 C CA . SER A 1 178 ? 0.177 -2.138 -7.361 1.00 88.12 178 SER A CA 1
ATOM 1466 C C . SER A 1 178 ? 0.563 -2.175 -8.839 1.00 88.12 178 SER A C 1
ATOM 1468 O O . SER A 1 178 ? 1.489 -1.473 -9.261 1.00 88.12 178 SER A O 1
ATOM 1470 N N . ALA A 1 179 ? -0.127 -2.998 -9.623 1.00 92.31 179 ALA A N 1
ATOM 1471 C CA . ALA A 1 179 ? 0.119 -3.184 -11.050 1.00 92.31 179 ALA A CA 1
ATOM 1472 C C . ALA A 1 179 ? -1.199 -3.445 -11.792 1.00 92.31 179 ALA A C 1
ATOM 1474 O O . ALA A 1 179 ? -2.208 -3.802 -11.184 1.00 92.31 179 ALA A O 1
ATOM 1475 N N . THR A 1 180 ? -1.185 -3.279 -13.111 1.00 92.88 180 THR A N 1
ATOM 1476 C CA . THR A 1 180 ? -2.341 -3.487 -13.993 1.00 92.88 180 THR A CA 1
ATOM 1477 C C . THR A 1 180 ? -2.040 -4.565 -15.028 1.00 92.88 180 THR A C 1
ATOM 1479 O O . THR A 1 180 ? -0.903 -4.731 -15.453 1.00 92.88 180 THR A O 1
ATOM 1482 N N . THR A 1 181 ? -3.049 -5.304 -15.479 1.00 94.94 181 THR A N 1
ATOM 1483 C CA . THR A 1 181 ? -2.907 -6.245 -16.604 1.00 94.94 181 THR A CA 1
ATOM 1484 C C . THR A 1 181 ? -2.877 -5.546 -17.963 1.00 94.94 181 THR A C 1
ATOM 1486 O O . THR A 1 181 ? -2.559 -6.178 -18.966 1.00 94.94 181 THR A O 1
ATOM 1489 N N . ASN A 1 182 ? -3.197 -4.250 -18.010 1.00 95.81 182 ASN A N 1
ATOM 1490 C CA . ASN A 1 182 ? -3.225 -3.460 -19.233 1.00 95.81 182 ASN A CA 1
ATOM 1491 C C . ASN A 1 182 ? -1.999 -2.533 -19.311 1.00 95.81 182 ASN A C 1
ATOM 1493 O O . ASN A 1 182 ? -1.870 -1.587 -18.532 1.00 95.81 182 ASN A O 1
ATOM 1497 N N . ALA A 1 183 ? -1.125 -2.783 -20.287 1.00 94.88 183 ALA A N 1
ATOM 1498 C CA . ALA A 1 183 ? 0.080 -1.991 -20.518 1.00 94.88 183 ALA A CA 1
ATOM 1499 C C . ALA A 1 183 ? -0.215 -0.515 -20.843 1.00 94.88 183 ALA A C 1
ATOM 1501 O O . ALA A 1 183 ? 0.512 0.364 -20.387 1.00 94.88 183 ALA A O 1
ATOM 1502 N N . GLU A 1 184 ? -1.292 -0.220 -21.575 1.00 94.31 184 GLU A N 1
ATOM 1503 C CA . GLU A 1 184 ? -1.678 1.157 -21.913 1.00 94.31 184 GLU A CA 1
ATOM 1504 C C . GLU A 1 184 ? -2.089 1.938 -20.664 1.00 94.31 184 GLU A C 1
ATOM 1506 O O . GLU A 1 184 ? -1.718 3.099 -20.508 1.00 94.31 184 GLU A O 1
ATOM 1511 N N . VAL A 1 185 ? -2.783 1.280 -19.730 1.00 92.75 185 VAL A N 1
ATOM 1512 C CA . VAL A 1 185 ? -3.132 1.872 -18.430 1.00 92.75 185 VAL A CA 1
ATOM 1513 C C . VAL A 1 185 ? -1.869 2.161 -17.622 1.00 92.75 185 VAL A C 1
ATOM 1515 O O . VAL A 1 185 ? -1.742 3.243 -17.053 1.00 92.75 185 VAL A O 1
ATOM 1518 N N . ALA A 1 186 ? -0.900 1.240 -17.615 1.00 92.50 186 ALA A N 1
ATOM 1519 C CA . ALA A 1 186 ? 0.378 1.486 -16.956 1.00 92.50 186 ALA A CA 1
ATOM 1520 C C . ALA A 1 186 ? 1.081 2.712 -17.565 1.00 92.50 186 ALA A C 1
ATOM 1522 O O . ALA A 1 186 ? 1.533 3.593 -16.834 1.00 92.50 186 ALA A O 1
ATOM 1523 N N . LEU A 1 187 ? 1.158 2.809 -18.893 1.00 91.19 187 LEU A N 1
ATOM 1524 C CA . LEU A 1 187 ? 1.782 3.949 -19.573 1.00 91.19 187 LEU A CA 1
ATOM 1525 C C . LEU A 1 187 ? 1.046 5.269 -19.305 1.00 91.19 187 LEU A C 1
ATOM 1527 O O . LEU A 1 187 ? 1.692 6.299 -19.116 1.00 91.19 187 LEU A O 1
ATOM 1531 N N . ALA A 1 188 ? -0.286 5.245 -19.232 1.00 89.69 188 ALA A N 1
ATOM 1532 C CA . ALA A 1 188 ? -1.080 6.421 -18.897 1.00 89.69 188 ALA A CA 1
ATOM 1533 C C . ALA A 1 188 ? -0.716 6.985 -17.512 1.00 89.69 188 ALA A C 1
ATOM 1535 O O . ALA A 1 188 ? -0.577 8.201 -17.386 1.00 89.69 188 ALA A O 1
ATOM 1536 N N . PHE A 1 189 ? -0.465 6.123 -16.515 1.00 83.94 189 PHE A N 1
ATOM 1537 C CA . PHE A 1 189 ? -0.042 6.561 -15.177 1.00 83.94 189 PHE A CA 1
ATOM 1538 C C . PHE A 1 189 ? 1.283 7.336 -15.184 1.00 83.94 189 PHE A C 1
ATOM 1540 O O . PHE A 1 189 ? 1.413 8.336 -14.483 1.00 83.94 189 PHE A O 1
ATOM 1547 N N . LEU A 1 190 ? 2.254 6.926 -16.010 1.00 83.38 190 LEU A N 1
ATOM 1548 C CA . LEU A 1 190 ? 3.533 7.638 -16.165 1.00 83.38 190 LEU A CA 1
ATOM 1549 C C . LEU A 1 190 ? 3.327 9.077 -16.654 1.00 83.38 190 LEU A C 1
ATOM 1551 O O . LEU A 1 190 ? 3.977 10.002 -16.163 1.00 83.38 190 LEU A O 1
ATOM 1555 N N . ASN A 1 191 ? 2.403 9.253 -17.599 1.00 78.19 191 ASN A N 1
ATOM 1556 C CA . ASN A 1 191 ? 2.119 10.541 -18.222 1.00 78.19 191 ASN A CA 1
ATOM 1557 C C . ASN A 1 191 ? 1.281 11.454 -17.316 1.00 78.19 191 ASN A C 1
ATOM 1559 O O . ASN A 1 191 ? 1.480 12.667 -17.328 1.00 78.19 191 ASN A O 1
ATOM 1563 N N . SER A 1 192 ? 0.382 10.897 -16.497 1.00 70.25 192 SER A N 1
ATOM 1564 C CA . SER A 1 192 ? -0.409 11.678 -15.537 1.00 70.25 192 SER A CA 1
ATOM 1565 C C . SER A 1 192 ? 0.395 12.142 -14.319 1.00 70.25 192 SER A C 1
ATOM 1567 O O . SER A 1 192 ? 0.068 13.169 -13.737 1.00 70.25 192 SER A O 1
ATOM 1569 N N . SER A 1 193 ? 1.469 11.442 -13.935 1.00 56.72 193 SER A N 1
ATOM 1570 C CA . SER A 1 193 ? 2.315 11.835 -12.793 1.00 56.72 193 SER A CA 1
ATOM 1571 C C . SER A 1 193 ? 3.187 13.078 -13.036 1.00 56.72 193 SER A C 1
ATOM 1573 O O . SER A 1 193 ? 3.803 13.566 -12.092 1.00 56.72 193 SER A O 1
ATOM 1575 N N . GLN A 1 194 ? 3.233 13.640 -14.253 1.00 48.19 194 GLN A N 1
ATOM 1576 C CA . GLN A 1 194 ? 3.966 14.889 -14.535 1.00 48.19 194 GLN A CA 1
ATOM 1577 C C . GLN A 1 194 ? 3.421 16.122 -13.787 1.00 48.19 194 GLN A C 1
ATOM 1579 O O . GLN A 1 194 ? 4.076 17.164 -13.781 1.00 48.19 194 GLN A O 1
ATOM 1584 N N . THR A 1 195 ? 2.257 16.036 -13.134 1.00 38.75 195 THR A N 1
ATOM 1585 C CA . THR A 1 195 ? 1.646 17.171 -12.424 1.00 38.75 195 THR A CA 1
ATOM 1586 C C . THR A 1 195 ? 2.042 17.317 -10.953 1.00 38.75 195 THR A C 1
ATOM 1588 O O . THR A 1 195 ? 1.635 18.299 -10.337 1.00 38.75 195 THR A O 1
ATOM 1591 N N . VAL A 1 196 ? 2.853 16.422 -10.377 1.00 39.50 196 VAL A N 1
ATOM 1592 C CA . VAL A 1 196 ? 3.370 16.592 -9.006 1.00 39.50 196 VAL A CA 1
ATOM 1593 C C . VAL A 1 196 ? 4.893 16.565 -9.040 1.00 39.50 196 VAL A C 1
ATOM 1595 O O . VAL A 1 196 ? 5.513 15.514 -9.180 1.00 39.50 196 VAL A O 1
ATOM 1598 N N . LYS A 1 197 ? 5.498 17.754 -8.940 1.00 26.39 197 LYS A N 1
ATOM 1599 C CA . LYS A 1 197 ? 6.936 17.903 -8.708 1.00 26.39 197 LYS A CA 1
ATOM 1600 C C . LYS A 1 197 ? 7.302 17.166 -7.421 1.00 26.39 197 LYS A C 1
ATOM 1602 O O . LYS A 1 197 ? 6.752 17.462 -6.365 1.00 26.39 197 LYS A O 1
ATOM 1607 N N . ALA A 1 198 ? 8.236 16.230 -7.530 1.00 30.47 198 ALA A N 1
ATOM 1608 C CA . ALA A 1 198 ? 8.960 15.713 -6.385 1.00 30.47 198 ALA A CA 1
ATOM 1609 C C . ALA A 1 198 ? 9.962 16.787 -5.944 1.00 30.47 198 ALA A C 1
ATOM 1611 O O . ALA A 1 198 ? 11.061 16.869 -6.489 1.00 30.47 198 ALA A O 1
ATOM 1612 N N . ASP A 1 199 ? 9.555 17.630 -5.000 1.00 29.42 199 ASP A N 1
ATOM 1613 C CA . ASP A 1 199 ? 10.510 18.334 -4.152 1.00 29.42 199 ASP A CA 1
ATOM 1614 C C . ASP A 1 199 ? 10.850 17.362 -3.010 1.00 29.42 199 ASP A C 1
ATOM 1616 O O . ASP A 1 199 ? 10.021 17.107 -2.134 1.00 29.42 199 ASP A O 1
ATOM 1620 N N . TYR A 1 200 ? 12.029 16.739 -3.105 1.00 35.66 200 TYR A N 1
ATOM 1621 C CA . TYR A 1 200 ? 12.687 16.070 -1.979 1.00 35.66 200 TYR A CA 1
ATOM 1622 C C . TYR A 1 200 ? 13.375 17.109 -1.094 1.00 35.66 200 TYR A C 1
ATOM 1624 O O . TYR A 1 200 ? 13.967 18.056 -1.666 1.00 35.66 200 TYR A O 1
#

Radius of gyration: 21.44 Å; chains: 1; bounding box: 54×47×48 Å